Protein AF-A1DFH4-F1 (afdb_monomer_lite)

InterPro domains:
  IPR008963 Purple acid phosphatase-like, N-terminal [SSF49363] (1-76)
  IPR015914 Purple acid phosphatase, N-terminal [PF16656] (1-75)
  IPR029052 Metallo-dependent phosphatase-like [G3DSA:3.60.21.10] (80-201)
  IPR039331 Purple acid phosphatase-like [PTHR22953] (1-199)

Foldseek 3Di:
DKDKDKDQDFDQWWKKFKDQDQVDSPDMFTDRQFDDDPPDSITMGMTDDDDDDAQGKMWMDIPPDPDPTTFIEGHHHDPPDPPDFAEDDDDPLADDDPVSQDPDDDPPDDDGDDPPGDGPVSVCVVCVVRHQAYQDDPVRYHPHDDDDDPQLAAVADPWDAPPVVRDIDDRVVTDPCRHRSNVVLRGDADPQVVVVHDRRD

Structure (mmCIF, N/CA/C/O backbone):
data_AF-A1DFH4-F1
#
_entry.id   AF-A1DFH4-F1
#
loop_
_atom_site.group_PDB
_atom_site.id
_atom_site.type_symbol
_atom_site.label_atom_id
_atom_site.label_alt_id
_atom_site.label_comp_id
_atom_site.label_asym_id
_atom_site.label_entity_id
_atom_site.label_seq_id
_atom_site.pdbx_PDB_ins_code
_atom_site.Cartn_x
_atom_site.Cartn_y
_atom_site.Cartn_z
_atom_site.occupancy
_atom_site.B_iso_or_equiv
_atom_site.auth_seq_id
_atom_site.auth_comp_id
_atom_site.auth_asym_id
_atom_site.auth_atom_id
_atom_site.pdbx_PDB_model_num
ATOM 1 N N . MET A 1 1 ? -9.141 -3.189 6.911 1.00 92.19 1 MET A N 1
ATOM 2 C CA . MET A 1 1 ? -8.060 -2.238 6.563 1.00 92.19 1 MET A CA 1
ATOM 3 C C . MET A 1 1 ? -6.746 -2.982 6.654 1.00 92.19 1 MET A C 1
ATOM 5 O O . MET A 1 1 ? -6.587 -3.692 7.635 1.00 92.19 1 MET A O 1
ATOM 9 N N . THR A 1 2 ? -5.834 -2.835 5.699 1.00 94.44 2 THR A N 1
ATOM 10 C CA . THR A 1 2 ? -4.481 -3.402 5.811 1.00 94.44 2 THR A CA 1
ATOM 11 C C . THR A 1 2 ? -3.485 -2.267 5.946 1.00 94.44 2 THR A C 1
ATOM 13 O O . THR A 1 2 ? -3.542 -1.306 5.186 1.00 94.44 2 THR A O 1
ATOM 16 N N . VAL A 1 3 ? -2.605 -2.365 6.937 1.00 95.06 3 VAL A N 1
ATOM 17 C CA . VAL A 1 3 ? -1.504 -1.426 7.142 1.00 95.06 3 VAL A CA 1
ATOM 18 C C . VAL A 1 3 ? -0.219 -2.118 6.719 1.00 95.06 3 VAL A C 1
ATOM 20 O O . VAL A 1 3 ? 0.115 -3.168 7.272 1.00 95.06 3 VAL A O 1
ATOM 23 N N . SER A 1 4 ? 0.481 -1.509 5.764 1.00 93.81 4 SER A N 1
ATOM 24 C CA . SER A 1 4 ? 1.723 -2.022 5.188 1.00 93.81 4 SER A CA 1
ATOM 25 C C . SER A 1 4 ? 2.873 -1.045 5.428 1.00 93.81 4 SER A C 1
ATOM 27 O O . SER A 1 4 ? 2.701 0.164 5.261 1.00 93.81 4 SER A O 1
ATOM 29 N N . TRP A 1 5 ? 4.042 -1.540 5.837 1.00 94.00 5 TRP A N 1
ATOM 30 C CA . TRP A 1 5 ? 5.251 -0.724 6.010 1.00 94.00 5 TRP A CA 1
ATOM 31 C C . TRP A 1 5 ? 6.523 -1.549 5.827 1.00 94.00 5 TRP A C 1
ATOM 33 O O . TRP A 1 5 ? 6.522 -2.766 6.006 1.00 94.00 5 TRP A O 1
ATOM 43 N N . ASN A 1 6 ? 7.633 -0.873 5.532 1.00 93.38 6 ASN A N 1
ATOM 44 C CA . ASN A 1 6 ? 8.921 -1.530 5.343 1.00 93.38 6 ASN A CA 1
ATOM 45 C C . ASN A 1 6 ? 9.844 -1.371 6.557 1.00 93.38 6 ASN A C 1
ATOM 47 O O . ASN A 1 6 ? 9.860 -0.330 7.217 1.00 93.38 6 ASN A O 1
ATOM 51 N N . THR A 1 7 ? 10.655 -2.395 6.807 1.00 94.44 7 THR A N 1
ATOM 52 C CA . THR A 1 7 ? 11.750 -2.401 7.788 1.00 94.44 7 THR A CA 1
ATOM 53 C C . THR A 1 7 ? 13.033 -2.937 7.154 1.00 94.44 7 THR A C 1
ATOM 55 O O . THR A 1 7 ? 12.993 -3.700 6.192 1.00 94.44 7 THR A O 1
ATOM 58 N N . TYR A 1 8 ? 14.197 -2.558 7.686 1.00 94.69 8 TYR A N 1
ATOM 59 C CA . TYR A 1 8 ? 15.488 -3.082 7.208 1.00 94.69 8 TYR A CA 1
ATOM 60 C C . TYR A 1 8 ? 15.796 -4.499 7.710 1.00 94.69 8 TYR A C 1
ATOM 62 O O . TYR A 1 8 ? 16.676 -5.171 7.181 1.00 94.69 8 TYR A O 1
ATOM 70 N N . SER A 1 9 ? 15.063 -4.966 8.717 1.00 94.81 9 SER A N 1
ATOM 71 C CA . SER A 1 9 ? 15.135 -6.325 9.242 1.00 94.81 9 SER A CA 1
ATOM 72 C C . SER A 1 9 ? 13.759 -6.977 9.219 1.00 94.81 9 SER A C 1
ATOM 74 O O . SER A 1 9 ? 12.736 -6.298 9.345 1.00 94.81 9 SER A O 1
ATOM 76 N N . GLN A 1 10 ? 13.740 -8.299 9.070 1.00 96.69 10 GLN A N 1
ATOM 77 C CA . GLN A 1 10 ? 12.513 -9.079 9.148 1.00 96.69 10 GLN A CA 1
ATOM 78 C C . GLN A 1 10 ? 11.918 -8.988 10.555 1.00 96.69 10 GLN A C 1
ATOM 80 O O . GLN A 1 10 ? 12.643 -9.075 11.551 1.00 96.69 10 GLN A O 1
ATOM 85 N N . LEU A 1 11 ? 10.599 -8.838 10.638 1.00 97.06 11 LEU A N 1
ATOM 86 C CA . LEU A 1 11 ? 9.875 -8.844 11.902 1.00 97.06 11 LEU A CA 1
ATOM 87 C C . LEU A 1 11 ? 9.228 -10.220 12.116 1.00 97.06 11 LEU A C 1
ATOM 89 O O . LEU A 1 11 ? 8.551 -10.708 11.213 1.00 97.06 11 LEU A O 1
ATOM 93 N N . PRO A 1 12 ? 9.367 -10.839 13.303 1.00 96.62 12 PRO A N 1
ATOM 94 C CA . PRO A 1 12 ? 8.686 -12.100 13.594 1.00 96.62 12 PRO A CA 1
ATOM 95 C C . PRO A 1 12 ? 7.170 -11.905 13.727 1.00 96.62 12 PRO A C 1
ATOM 97 O O . PRO A 1 12 ? 6.393 -12.735 13.265 1.00 96.62 12 PRO A O 1
ATOM 100 N N . HIS A 1 13 ? 6.761 -10.781 14.325 1.00 97.00 13 HIS A N 1
ATOM 101 C CA . HIS A 1 13 ? 5.364 -10.417 14.543 1.00 97.00 13 HIS A CA 1
ATOM 102 C C . HIS A 1 13 ? 5.143 -8.931 14.238 1.00 97.00 13 HIS A C 1
ATOM 104 O O . HIS A 1 13 ? 5.072 -8.109 15.162 1.00 97.00 13 HIS A O 1
ATOM 110 N N . PRO A 1 14 ? 5.055 -8.545 12.951 1.00 98.00 14 PRO A N 1
ATOM 111 C CA . PRO A 1 14 ? 4.564 -7.228 12.574 1.00 98.00 14 PRO A CA 1
ATOM 112 C C . PRO A 1 14 ? 3.293 -6.890 13.337 1.00 98.00 14 PRO A C 1
ATOM 114 O O . PRO A 1 14 ? 2.342 -7.668 13.326 1.00 98.00 14 PRO A O 1
ATOM 117 N N . THR A 1 15 ? 3.281 -5.748 14.016 1.00 98.25 15 THR A N 1
ATOM 118 C CA . THR A 1 15 ? 2.188 -5.372 14.913 1.00 98.25 15 THR A CA 1
ATOM 119 C C . THR A 1 15 ? 1.796 -3.927 14.677 1.00 98.25 15 THR A C 1
ATOM 121 O O . THR A 1 15 ? 2.654 -3.054 14.576 1.00 98.25 15 THR A O 1
ATOM 124 N N . VAL A 1 16 ? 0.495 -3.664 14.621 1.00 98.12 16 VAL A N 1
ATOM 125 C CA . VAL A 1 16 ? -0.062 -2.312 14.537 1.00 98.12 16 VAL A CA 1
ATOM 126 C C . VAL A 1 16 ? -0.969 -2.091 15.729 1.00 98.12 16 VAL A C 1
ATOM 128 O O . VAL A 1 16 ? -1.907 -2.859 15.949 1.00 98.12 16 VAL A O 1
ATOM 131 N N . CYS A 1 17 ? -0.707 -1.022 16.474 1.00 97.81 17 CYS A N 1
ATOM 132 C CA . CYS A 1 17 ? -1.609 -0.545 17.511 1.00 97.81 17 CYS A CA 1
ATOM 133 C C . CYS A 1 17 ? -2.469 0.592 16.962 1.00 97.81 17 CYS A C 1
ATOM 135 O O . CYS A 1 17 ? -1.978 1.446 16.228 1.00 97.81 17 CYS A O 1
ATOM 137 N N . PHE A 1 18 ? -3.755 0.604 17.292 1.00 98.12 18 PHE A N 1
ATOM 138 C CA . PHE A 1 18 ? -4.734 1.546 16.773 1.00 98.12 18 PHE A CA 1
ATOM 139 C C . PHE A 1 18 ? -5.819 1.888 17.803 1.00 98.12 18 PHE A C 1
ATOM 141 O O . PHE A 1 18 ? -6.023 1.192 18.802 1.00 98.12 18 PHE A O 1
ATOM 148 N N . GLY A 1 19 ? -6.524 2.992 17.571 1.00 97.88 19 GLY A N 1
ATOM 149 C CA . GLY A 1 19 ? -7.575 3.487 18.459 1.00 97.88 19 GLY A CA 1
ATOM 150 C C . GLY A 1 19 ? -8.323 4.686 17.883 1.00 97.88 19 GLY A C 1
ATOM 151 O O . GLY A 1 19 ? -8.050 5.123 16.770 1.00 97.88 19 GLY A O 1
ATOM 152 N N . ARG A 1 20 ? -9.280 5.232 18.643 1.00 97.12 20 ARG A N 1
ATOM 153 C CA . ARG A 1 20 ? -10.074 6.418 18.246 1.00 97.12 20 ARG A CA 1
ATOM 154 C C . ARG A 1 20 ? -9.461 7.748 18.700 1.00 97.12 20 ARG A C 1
ATOM 156 O O . ARG A 1 20 ? -10.046 8.800 18.484 1.00 97.12 20 ARG A O 1
ATOM 163 N N . SER A 1 21 ? -8.303 7.703 19.356 1.00 96.75 21 SER A N 1
ATOM 164 C CA . SER A 1 21 ? -7.581 8.879 19.839 1.00 96.75 21 SER A CA 1
ATOM 165 C C . SER A 1 21 ? -6.080 8.689 19.625 1.00 96.75 21 SER A C 1
ATOM 167 O O . SER A 1 21 ? -5.572 7.603 19.917 1.00 96.75 21 SER A O 1
ATOM 169 N N . PRO A 1 22 ? -5.342 9.731 19.200 1.00 95.50 22 PRO A N 1
ATOM 170 C CA . PRO A 1 22 ? -3.898 9.638 18.982 1.00 95.50 22 PRO A CA 1
ATOM 171 C C . PRO A 1 22 ? -3.127 9.368 20.280 1.00 95.50 22 PRO A C 1
ATOM 173 O O . PRO A 1 22 ? -2.019 8.850 20.247 1.00 95.50 22 PRO A O 1
ATOM 176 N N . LYS A 1 23 ? -3.706 9.696 21.441 1.00 95.44 23 LYS A N 1
ATOM 177 C CA . LYS A 1 23 ? -3.082 9.462 22.753 1.00 95.44 23 LYS A CA 1
ATOM 178 C C . LYS A 1 23 ? -3.422 8.092 23.345 1.00 95.44 23 LYS A C 1
ATOM 180 O O . LYS A 1 23 ? -2.946 7.775 24.429 1.00 95.44 23 LYS A O 1
ATOM 185 N N . HIS A 1 24 ? -4.276 7.304 22.685 1.00 94.81 24 HIS A N 1
ATOM 186 C CA . HIS A 1 24 ? -4.800 6.058 23.242 1.00 94.81 24 HIS A CA 1
ATOM 187 C C . HIS A 1 24 ? -5.054 4.997 22.156 1.00 94.81 24 HIS A C 1
ATOM 189 O O . HIS A 1 24 ? -6.179 4.807 21.683 1.00 94.81 24 HIS A O 1
ATOM 195 N N . LEU A 1 25 ? -3.984 4.287 21.783 1.00 96.50 25 LEU A N 1
ATOM 196 C CA . LEU A 1 25 ? -3.981 3.188 20.810 1.00 96.50 25 LEU A CA 1
ATOM 197 C C . LEU A 1 25 ? -4.092 1.823 21.514 1.00 96.50 25 LEU A C 1
ATOM 199 O O . LEU A 1 25 ? -3.166 1.019 21.489 1.00 96.50 25 LEU A O 1
ATOM 203 N N . SER A 1 26 ? -5.204 1.580 22.210 1.00 95.31 26 SER A N 1
ATOM 204 C CA . SER A 1 26 ? -5.358 0.424 23.112 1.00 95.31 26 SER A CA 1
ATOM 205 C C . SER A 1 26 ? -5.586 -0.927 22.432 1.00 95.31 26 SER A C 1
ATOM 207 O O . SER A 1 26 ? -5.580 -1.952 23.111 1.00 95.31 26 SER A O 1
ATOM 209 N N . ARG A 1 27 ? -5.826 -0.961 21.118 1.00 97.50 27 ARG A N 1
ATOM 210 C CA . ARG A 1 27 ? -6.031 -2.203 20.361 1.00 97.50 27 ARG A CA 1
ATOM 211 C C . ARG A 1 27 ? -4.785 -2.469 19.539 1.00 97.50 27 ARG A C 1
ATOM 213 O O . ARG A 1 27 ? -4.399 -1.604 18.768 1.00 97.50 27 ARG A O 1
ATOM 220 N N . CYS A 1 28 ? -4.194 -3.653 19.641 1.00 97.94 28 CYS A N 1
ATOM 221 C CA . CYS A 1 28 ? -3.080 -4.049 18.783 1.00 97.94 28 CYS A CA 1
ATOM 222 C C . CYS A 1 28 ? -3.412 -5.361 18.077 1.00 97.94 28 CYS A C 1
ATOM 224 O O . CYS A 1 28 ? -4.035 -6.246 18.662 1.00 97.94 28 CYS A O 1
ATOM 226 N N . VAL A 1 29 ? -3.026 -5.464 16.810 1.00 98.12 29 VAL A N 1
ATOM 227 C CA . VAL A 1 29 ? -3.178 -6.674 15.997 1.00 98.12 29 VAL A CA 1
ATOM 228 C C . VAL A 1 29 ? -1.834 -6.971 15.357 1.00 98.12 29 VAL A C 1
ATOM 230 O O . VAL A 1 29 ? -1.129 -6.049 14.941 1.00 98.12 29 VAL A O 1
ATOM 233 N N . SER A 1 30 ? -1.497 -8.254 15.288 1.00 98.12 30 SER A N 1
ATOM 234 C CA . SER A 1 30 ? -0.252 -8.733 14.702 1.00 98.12 30 SER A CA 1
ATOM 235 C C . SER A 1 30 ? -0.526 -9.640 13.510 1.00 98.12 30 SER A C 1
ATOM 237 O O . SER A 1 30 ? -1.608 -10.215 13.382 1.00 98.12 30 SER A O 1
ATOM 239 N N . SER A 1 31 ? 0.468 -9.783 12.645 1.00 96.88 31 SER A N 1
ATOM 240 C CA . SER A 1 31 ? 0.494 -10.787 11.585 1.00 96.88 31 SER A CA 1
ATOM 241 C C . SER A 1 31 ? 1.781 -11.606 11.664 1.00 96.88 31 SER A C 1
ATOM 243 O O . SER A 1 31 ? 2.639 -11.357 12.509 1.00 96.88 31 SER A O 1
ATOM 245 N N . ASN A 1 32 ? 1.913 -12.569 10.753 1.00 96.62 32 ASN A N 1
ATOM 246 C CA . ASN A 1 32 ? 3.168 -13.275 10.488 1.00 96.62 32 ASN A CA 1
ATOM 247 C C . ASN A 1 32 ? 3.729 -12.905 9.100 1.00 96.62 32 ASN A C 1
ATOM 249 O O . ASN A 1 32 ? 4.523 -13.648 8.529 1.00 96.62 32 ASN A O 1
ATOM 253 N N . VAL A 1 33 ? 3.268 -11.792 8.513 1.00 95.38 33 VAL A N 1
ATOM 254 C CA . VAL A 1 33 ? 3.632 -11.379 7.151 1.00 95.38 33 VAL A CA 1
ATOM 255 C C . VAL A 1 33 ? 4.738 -10.338 7.227 1.00 95.38 33 VAL A C 1
ATOM 257 O O . VAL A 1 33 ? 4.466 -9.150 7.372 1.00 95.38 33 VAL A O 1
ATOM 260 N N . SER A 1 34 ? 5.982 -10.805 7.134 1.00 96.31 34 SER A N 1
ATOM 261 C CA . SER A 1 34 ? 7.178 -9.982 6.946 1.00 96.31 34 SER A CA 1
ATOM 262 C C . SER A 1 34 ? 8.011 -10.611 5.836 1.00 96.31 34 SER A C 1
ATOM 264 O O . SER A 1 34 ? 8.718 -11.598 6.060 1.00 96.31 34 SER A O 1
ATOM 266 N N . ILE A 1 35 ? 7.853 -10.111 4.613 1.00 94.44 35 ILE A N 1
ATOM 267 C CA . ILE A 1 35 ? 8.370 -10.755 3.403 1.00 94.44 35 ILE A CA 1
ATOM 268 C C . ILE A 1 35 ? 9.345 -9.853 2.661 1.00 94.44 35 ILE A C 1
ATOM 270 O O . ILE A 1 35 ? 9.247 -8.630 2.688 1.00 94.44 35 ILE A O 1
ATOM 274 N N . THR A 1 36 ? 10.303 -10.468 1.983 1.00 93.50 36 THR A N 1
ATOM 275 C CA . THR A 1 36 ? 11.240 -9.778 1.100 1.00 93.50 36 THR A CA 1
ATOM 276 C C . THR A 1 36 ? 11.326 -10.529 -0.220 1.00 93.50 36 THR A C 1
ATOM 278 O O . THR A 1 36 ? 10.914 -11.686 -0.320 1.00 93.50 36 THR A O 1
ATOM 281 N N . CYS A 1 37 ? 11.864 -9.878 -1.240 1.00 87.06 37 CYS A N 1
ATOM 282 C CA . CYS A 1 37 ? 12.135 -10.496 -2.527 1.00 87.06 37 CYS A CA 1
ATOM 283 C C . CYS A 1 37 ? 13.595 -10.264 -2.926 1.00 87.06 37 CYS A C 1
ATOM 285 O O . CYS A 1 37 ? 14.220 -9.315 -2.441 1.00 87.06 37 CYS A O 1
ATOM 287 N N . PRO A 1 38 ? 14.163 -11.101 -3.816 1.00 84.44 38 PRO A N 1
ATOM 288 C CA . PRO A 1 38 ? 15.493 -10.846 -4.350 1.00 84.44 38 PRO A CA 1
ATOM 289 C C . PRO A 1 38 ? 15.573 -9.419 -4.893 1.00 84.44 38 PRO A C 1
ATOM 291 O O . PRO A 1 38 ? 14.653 -8.974 -5.577 1.00 84.44 38 PRO A O 1
ATOM 294 N N . THR A 1 39 ? 16.677 -8.728 -4.596 1.00 82.44 39 THR A N 1
ATOM 295 C CA . THR A 1 39 ? 16.959 -7.312 -4.923 1.00 82.44 39 THR A CA 1
ATOM 296 C C . THR A 1 39 ? 16.223 -6.258 -4.091 1.00 82.44 39 THR A C 1
ATOM 298 O O . THR A 1 39 ? 16.585 -5.086 -4.170 1.00 82.44 39 THR A O 1
ATOM 301 N N . SER A 1 40 ? 15.277 -6.646 -3.228 1.00 89.25 40 SER A N 1
ATOM 302 C CA . SER A 1 40 ? 14.767 -5.734 -2.199 1.00 89.25 40 SER A CA 1
ATOM 303 C C . SER A 1 40 ? 15.803 -5.532 -1.093 1.00 89.25 40 SER A C 1
ATOM 305 O O . SER A 1 40 ? 16.442 -6.475 -0.630 1.00 89.25 40 SER A O 1
ATOM 307 N N . THR A 1 41 ? 15.940 -4.291 -0.635 1.00 90.94 41 THR A N 1
ATOM 308 C CA . THR A 1 41 ? 16.772 -3.916 0.520 1.00 90.94 41 THR A CA 1
ATOM 309 C C . THR A 1 41 ? 15.990 -3.899 1.835 1.00 90.94 41 THR A C 1
ATOM 311 O O . THR A 1 41 ? 16.552 -3.594 2.886 1.00 90.94 41 THR A O 1
ATOM 314 N N . THR A 1 42 ? 14.688 -4.198 1.792 1.00 93.62 42 THR A N 1
ATOM 315 C CA . THR A 1 42 ? 13.781 -4.121 2.944 1.00 93.62 42 THR A CA 1
ATOM 316 C C . THR A 1 42 ? 12.831 -5.316 3.005 1.00 93.62 42 THR A C 1
ATOM 318 O O . THR A 1 42 ? 12.680 -6.079 2.044 1.00 93.62 42 THR A O 1
ATOM 321 N N . TYR A 1 43 ? 12.187 -5.471 4.157 1.00 94.75 43 TYR A N 1
ATOM 322 C CA . TYR A 1 43 ? 11.099 -6.407 4.399 1.00 94.75 43 TYR A CA 1
ATOM 323 C C . TYR A 1 43 ? 9.791 -5.633 4.447 1.00 94.75 43 TYR A C 1
ATOM 325 O O . TYR A 1 43 ? 9.680 -4.671 5.208 1.00 94.75 43 TYR A O 1
ATOM 333 N N . SER A 1 44 ? 8.819 -6.059 3.648 1.00 94.88 44 SER A N 1
ATOM 334 C CA . SER A 1 44 ? 7.460 -5.541 3.674 1.00 94.88 44 SER A CA 1
ATOM 335 C C . SER A 1 44 ? 6.647 -6.278 4.726 1.00 94.88 44 SER A C 1
ATOM 337 O O . SER A 1 44 ? 6.645 -7.510 4.781 1.00 94.88 44 SER A O 1
ATOM 339 N N . ASN A 1 45 ? 6.004 -5.507 5.593 1.00 95.81 45 ASN A N 1
ATOM 340 C CA . ASN A 1 45 ? 5.254 -5.986 6.737 1.00 95.81 45 ASN A CA 1
ATOM 341 C C . ASN A 1 45 ? 3.794 -5.598 6.580 1.00 95.81 45 ASN A C 1
ATOM 343 O O . ASN A 1 45 ? 3.515 -4.426 6.339 1.00 95.81 45 ASN A O 1
ATOM 347 N N . ASP A 1 46 ? 2.874 -6.541 6.784 1.00 95.38 46 ASP A N 1
ATOM 348 C CA . ASP A 1 46 ? 1.455 -6.302 6.519 1.00 95.38 46 ASP A CA 1
ATOM 349 C C . ASP A 1 46 ? 0.564 -6.791 7.643 1.00 95.38 46 ASP A C 1
ATOM 351 O O . ASP A 1 46 ? 0.597 -7.964 8.014 1.00 95.38 46 ASP A O 1
ATOM 355 N N . VAL A 1 47 ? -0.297 -5.915 8.151 1.00 96.69 47 VAL A N 1
ATOM 356 C CA . VAL A 1 47 ? -1.241 -6.241 9.223 1.00 96.69 47 VAL A CA 1
ATOM 357 C C . VAL A 1 47 ? -2.657 -5.888 8.793 1.00 96.69 47 VAL A C 1
ATOM 359 O O . VAL A 1 47 ? -2.981 -4.726 8.550 1.00 96.69 47 VAL A O 1
ATOM 362 N N . SER A 1 48 ? -3.520 -6.903 8.726 1.00 95.69 48 SER A N 1
ATOM 363 C CA . SER A 1 48 ? -4.953 -6.730 8.477 1.00 95.69 48 SER A CA 1
ATOM 364 C C . SER A 1 48 ? -5.703 -6.445 9.778 1.00 95.69 48 SER A C 1
ATOM 366 O O . SER A 1 48 ? -5.700 -7.247 10.707 1.00 95.69 48 SER A O 1
ATOM 368 N N . ILE A 1 49 ? -6.392 -5.311 9.821 1.00 96.31 49 ILE A N 1
ATOM 369 C CA . ILE A 1 49 ? -7.254 -4.867 10.912 1.00 96.31 49 ILE A CA 1
ATOM 370 C C . ILE A 1 49 ? -8.717 -5.101 10.513 1.00 96.31 49 ILE A C 1
ATOM 372 O O . ILE A 1 49 ? -9.222 -4.504 9.551 1.00 96.31 49 ILE A O 1
ATOM 376 N N . ALA A 1 50 ? -9.389 -5.968 11.270 1.00 95.19 50 ALA A N 1
ATOM 377 C CA . ALA A 1 50 ? -10.802 -6.313 11.126 1.00 95.19 50 ALA A CA 1
ATOM 378 C C . ALA A 1 50 ? -11.657 -5.707 12.258 1.00 95.19 50 ALA A C 1
ATOM 380 O O . ALA A 1 50 ? -11.129 -5.171 13.235 1.00 95.19 50 ALA A O 1
ATOM 381 N N . GLY A 1 51 ? -12.987 -5.799 12.131 1.00 94.62 51 GLY A N 1
ATOM 382 C CA . GLY A 1 51 ? -13.922 -5.341 13.170 1.00 94.62 51 GLY A CA 1
ATOM 383 C C . GLY A 1 51 ? -13.820 -3.838 13.446 1.00 94.62 51 GLY A C 1
ATOM 384 O O . GLY A 1 51 ? -13.719 -3.415 14.603 1.00 94.62 51 GLY A O 1
ATOM 385 N N . LEU A 1 52 ? -13.753 -3.047 12.375 1.00 96.56 52 LEU A N 1
ATOM 386 C CA . LEU A 1 52 ? -13.759 -1.589 12.429 1.00 96.56 52 LEU A CA 1
ATOM 387 C C . LEU A 1 52 ? -15.178 -1.079 12.172 1.00 96.56 52 LEU A C 1
ATOM 389 O O . LEU A 1 52 ? -15.895 -1.641 11.346 1.00 96.56 52 LEU A O 1
ATOM 393 N N . GLU A 1 53 ? -15.562 -0.010 12.864 1.00 97.12 53 GLU A N 1
ATOM 394 C CA . GLU A 1 53 ? -16.816 0.698 12.597 1.00 97.12 53 GLU A CA 1
ATOM 395 C C . GLU A 1 53 ? -16.735 1.384 11.226 1.00 97.12 53 GLU A C 1
ATOM 397 O O . GLU A 1 53 ? -15.662 1.845 10.831 1.00 97.12 53 GLU A O 1
ATOM 402 N N . ALA A 1 54 ? -17.849 1.440 10.492 1.00 96.31 54 ALA A N 1
ATOM 403 C CA . ALA A 1 54 ? -17.931 2.170 9.226 1.00 96.31 54 ALA A CA 1
ATOM 404 C C . ALA A 1 54 ? -17.832 3.691 9.454 1.00 96.31 54 ALA A C 1
ATOM 406 O O . ALA A 1 54 ? -18.118 4.179 10.547 1.00 96.31 54 ALA A O 1
ATOM 407 N N . ASP A 1 55 ? -17.402 4.427 8.429 1.00 95.00 55 ASP A N 1
ATOM 408 C CA . ASP A 1 55 ? -17.256 5.894 8.423 1.00 95.00 55 ASP A CA 1
ATOM 409 C C . ASP A 1 55 ? -16.552 6.492 9.663 1.00 95.00 55 ASP A C 1
ATOM 411 O O . ASP A 1 55 ? -16.866 7.582 10.137 1.00 95.00 55 ASP A O 1
ATOM 415 N N . THR A 1 56 ? -15.563 5.787 10.209 1.00 96.19 56 THR A N 1
ATOM 416 C CA . THR A 1 56 ? -14.938 6.115 11.494 1.00 96.19 56 THR A CA 1
ATOM 417 C C . THR A 1 56 ? -13.455 6.423 11.328 1.00 96.19 56 THR A C 1
ATOM 419 O O . THR A 1 56 ? -12.712 5.673 10.695 1.00 96.19 56 THR A O 1
ATOM 422 N N . LEU A 1 57 ? -13.015 7.538 11.922 1.00 95.69 57 LEU A N 1
ATOM 423 C CA . LEU A 1 57 ? -11.604 7.910 11.997 1.00 95.69 57 LEU A CA 1
ATOM 424 C C . LEU A 1 57 ? -10.892 7.078 13.070 1.00 95.69 57 LEU A C 1
ATOM 426 O O . LEU A 1 57 ? -11.291 7.068 14.238 1.00 95.69 57 LEU A O 1
ATOM 430 N N . TYR A 1 58 ? -9.804 6.436 12.669 1.00 97.50 58 TYR A N 1
ATOM 431 C CA . TYR A 1 58 ? -8.881 5.731 13.542 1.00 97.50 58 TYR A CA 1
ATOM 432 C C . TYR A 1 58 ? -7.485 6.335 13.437 1.00 97.50 58 TYR A C 1
ATOM 434 O O . TYR A 1 58 ? -7.084 6.859 12.400 1.00 97.50 58 TYR A O 1
ATOM 442 N N . TYR A 1 59 ? -6.743 6.211 14.527 1.00 97.62 59 TYR A N 1
ATOM 443 C CA . TYR A 1 59 ? -5.319 6.490 14.618 1.00 97.62 59 TYR A CA 1
ATOM 444 C C . TYR A 1 59 ? -4.584 5.164 14.700 1.00 97.62 59 TYR A C 1
ATOM 446 O O . TYR A 1 59 ? -5.089 4.239 15.342 1.00 97.62 59 TYR A O 1
ATOM 454 N N . TYR A 1 60 ? -3.409 5.061 14.089 1.00 97.38 60 TYR A N 1
ATOM 455 C CA . TYR A 1 60 ? -2.610 3.843 14.134 1.00 97.38 60 TYR A CA 1
ATOM 456 C C . TYR A 1 60 ? -1.112 4.125 14.161 1.00 97.38 60 TYR A C 1
ATOM 458 O O . TYR A 1 60 ? -0.638 5.155 13.684 1.00 97.38 60 TYR A O 1
ATOM 466 N N . LEU A 1 61 ? -0.363 3.180 14.718 1.00 96.69 61 LEU A N 1
ATOM 467 C CA . LEU A 1 61 ? 1.087 3.216 14.772 1.00 96.69 61 LEU A CA 1
ATOM 468 C C . LEU A 1 61 ? 1.647 1.799 14.575 1.00 96.69 61 LEU A C 1
ATOM 470 O O . LEU A 1 61 ? 1.367 0.914 15.395 1.00 96.69 61 LEU A O 1
ATOM 474 N N . PRO A 1 62 ? 2.425 1.558 13.506 1.00 96.19 62 PRO A N 1
ATOM 475 C CA . PRO A 1 62 ? 3.165 0.314 13.355 1.00 96.19 62 PRO A CA 1
ATOM 476 C C . PRO A 1 62 ? 4.297 0.231 14.381 1.00 96.19 62 PRO A C 1
ATOM 478 O O . PRO A 1 62 ? 5.092 1.164 14.529 1.00 96.19 62 PRO A O 1
ATOM 481 N N . GLN A 1 63 ? 4.393 -0.896 15.079 1.00 94.31 63 GLN A N 1
ATOM 482 C CA . GLN A 1 63 ? 5.523 -1.186 15.955 1.00 94.31 63 GLN A CA 1
ATOM 483 C C . GLN A 1 63 ? 6.789 -1.445 15.132 1.00 94.31 63 GLN A C 1
ATOM 485 O O . GLN A 1 63 ? 6.721 -1.876 13.981 1.00 94.31 63 GLN A O 1
ATOM 490 N N . HIS A 1 64 ? 7.952 -1.177 15.733 1.00 90.88 64 HIS A N 1
ATOM 491 C CA . HIS A 1 64 ? 9.259 -1.276 15.067 1.00 90.88 64 HIS A CA 1
ATOM 492 C C . HIS A 1 64 ? 9.374 -0.423 13.789 1.00 90.88 64 HIS A C 1
ATOM 494 O O . HIS A 1 64 ? 10.170 -0.722 12.901 1.00 90.88 64 HIS A O 1
ATOM 500 N N . SER A 1 65 ? 8.587 0.652 13.707 1.00 87.31 65 SER A N 1
ATOM 501 C CA . SER A 1 65 ? 8.750 1.711 12.715 1.00 87.31 65 SER A CA 1
ATOM 502 C C . SER A 1 65 ? 9.462 2.918 13.332 1.00 87.31 65 SER A C 1
ATOM 504 O O . SER A 1 65 ? 9.527 3.059 14.553 1.00 87.31 65 SER A O 1
ATOM 506 N N . ASN A 1 66 ? 9.969 3.817 12.487 1.00 87.38 66 ASN A N 1
ATOM 507 C CA . ASN A 1 66 ? 10.543 5.094 12.929 1.00 87.38 66 ASN A CA 1
ATOM 508 C C . ASN A 1 66 ? 9.471 6.164 13.217 1.00 87.38 66 ASN A C 1
ATOM 510 O O . ASN A 1 66 ? 9.808 7.312 13.505 1.00 87.38 66 ASN A O 1
ATOM 514 N N . ALA A 1 67 ? 8.184 5.824 13.104 1.00 88.19 67 ALA A N 1
ATOM 515 C CA . ALA A 1 67 ? 7.102 6.761 13.353 1.00 88.19 67 ALA A CA 1
ATOM 516 C C . ALA A 1 67 ? 6.912 6.967 14.862 1.00 88.19 67 ALA A C 1
ATOM 518 O O . ALA A 1 67 ? 6.752 6.018 15.625 1.00 88.19 67 ALA A O 1
ATOM 519 N N . THR A 1 68 ? 6.905 8.227 15.289 1.00 87.81 68 THR A N 1
ATOM 520 C CA . THR A 1 68 ? 6.638 8.626 16.684 1.00 87.81 68 THR A CA 1
ATOM 521 C C . THR A 1 68 ? 5.259 9.254 16.856 1.00 87.81 68 THR A C 1
ATOM 523 O O . THR A 1 68 ? 4.732 9.308 17.964 1.00 87.81 68 THR A O 1
ATOM 526 N N . THR A 1 69 ? 4.661 9.714 15.757 1.00 93.19 69 THR A N 1
ATOM 527 C CA . THR A 1 69 ? 3.316 10.286 15.720 1.00 93.19 69 THR A CA 1
ATOM 528 C C . THR A 1 69 ? 2.377 9.293 15.039 1.00 93.19 69 THR A C 1
ATOM 530 O O . THR A 1 69 ? 2.721 8.805 13.961 1.00 93.19 69 THR A O 1
ATOM 533 N N . PRO A 1 70 ? 1.210 8.978 15.631 1.00 95.56 70 PRO A N 1
ATOM 534 C CA . PRO A 1 70 ? 0.232 8.110 14.990 1.00 95.56 70 PRO A CA 1
ATOM 535 C C . PRO A 1 70 ? -0.258 8.686 13.661 1.00 95.56 70 PRO A C 1
ATOM 537 O O . PRO A 1 70 ? -0.628 9.858 13.582 1.00 95.56 70 PRO A O 1
ATOM 540 N N . TYR A 1 71 ? -0.318 7.828 12.650 1.00 94.69 71 TYR A N 1
ATOM 541 C CA . TYR A 1 71 ? -1.018 8.091 11.398 1.00 94.69 71 TYR A CA 1
ATOM 542 C C . TYR A 1 71 ? -2.528 7.969 11.606 1.00 94.69 71 TYR A C 1
ATOM 544 O O . TYR A 1 71 ? -2.991 7.542 12.669 1.00 94.69 71 TYR A O 1
ATOM 552 N N . THR A 1 72 ? -3.310 8.313 10.586 1.00 93.94 72 THR A N 1
ATOM 553 C CA . THR A 1 72 ? -4.770 8.201 10.631 1.00 93.94 72 THR A CA 1
ATOM 554 C C . THR A 1 72 ? -5.313 7.452 9.432 1.00 93.94 72 THR A C 1
ATOM 556 O O . THR A 1 72 ? -4.697 7.422 8.385 1.00 93.94 72 THR A O 1
ATOM 559 N N . PHE A 1 73 ? -6.483 6.845 9.560 1.00 92.62 73 PHE A N 1
ATOM 560 C CA . PHE A 1 73 ? -7.285 6.455 8.406 1.00 92.62 73 PHE A CA 1
ATOM 561 C C . PHE A 1 73 ? -8.758 6.591 8.765 1.00 92.62 73 PHE A C 1
ATOM 563 O O . PHE A 1 73 ? -9.145 6.400 9.920 1.00 92.62 73 PHE A O 1
ATOM 570 N N . LYS A 1 74 ? -9.597 6.890 7.775 1.00 92.56 74 LYS A N 1
ATOM 571 C CA . LYS A 1 74 ? -11.051 6.788 7.918 1.00 92.56 74 LYS A CA 1
ATOM 572 C C . LYS A 1 74 ? -11.519 5.512 7.231 1.00 92.56 74 LYS A C 1
ATOM 574 O O . LYS A 1 74 ? -11.111 5.234 6.105 1.00 92.56 74 LYS A O 1
ATOM 579 N N . THR A 1 75 ? -12.330 4.710 7.910 1.00 93.75 75 THR A N 1
ATOM 580 C CA . THR A 1 75 ? -12.979 3.563 7.268 1.00 93.75 75 THR A CA 1
ATOM 581 C C . THR A 1 75 ? -14.015 4.021 6.253 1.00 93.75 75 THR A C 1
ATOM 583 O O . THR A 1 75 ? -14.607 5.091 6.382 1.00 93.75 75 THR A O 1
ATOM 586 N N . SER A 1 76 ? -14.239 3.187 5.239 1.00 91.00 76 SER A N 1
ATOM 587 C CA . SER A 1 76 ? -15.295 3.400 4.255 1.00 91.00 76 SER A CA 1
ATOM 588 C C . SER A 1 76 ? -16.673 3.443 4.916 1.00 91.00 76 SER A C 1
ATOM 590 O O . SER A 1 76 ? -16.894 2.864 5.987 1.00 91.00 76 SER A O 1
ATOM 592 N N . ARG A 1 77 ? -17.611 4.112 4.247 1.00 93.50 77 ARG A N 1
ATOM 593 C CA . ARG A 1 77 ? -19.027 4.088 4.615 1.00 93.50 77 ARG A CA 1
ATOM 594 C C . ARG A 1 77 ? -19.596 2.681 4.467 1.00 93.50 77 ARG A C 1
ATOM 596 O O . ARG A 1 77 ? -19.026 1.823 3.789 1.00 93.50 77 ARG A O 1
ATOM 603 N N . GLN A 1 78 ? -20.725 2.450 5.122 1.00 94.81 78 GLN A N 1
ATOM 604 C CA . GLN A 1 78 ? -21.429 1.181 5.017 1.00 94.81 78 GLN A CA 1
ATOM 605 C C . GLN A 1 78 ? -21.910 0.961 3.574 1.00 94.81 78 GLN A C 1
ATOM 607 O O . GLN A 1 78 ? -22.341 1.895 2.901 1.00 94.81 78 GLN A O 1
ATOM 612 N N . ALA A 1 79 ? -21.845 -0.281 3.091 1.00 92.50 79 ALA A N 1
ATOM 613 C CA . ALA A 1 79 ? -22.375 -0.621 1.775 1.00 92.50 79 ALA A CA 1
ATOM 614 C C . ALA A 1 79 ? -23.865 -0.240 1.676 1.00 92.50 79 ALA A C 1
ATOM 616 O O . ALA A 1 79 ? -24.648 -0.551 2.574 1.00 92.50 79 ALA A O 1
ATOM 617 N N . GLY A 1 80 ? -24.240 0.430 0.585 1.00 94.81 80 GLY A N 1
ATOM 618 C CA . GLY A 1 80 ? -25.596 0.941 0.361 1.00 94.81 80 GLY A CA 1
ATOM 619 C C . GLY A 1 80 ? -25.829 2.388 0.811 1.00 94.81 80 GLY A C 1
ATOM 620 O O . GLY A 1 80 ? -26.876 2.944 0.477 1.00 94.81 80 GLY A O 1
ATOM 621 N N . ASP A 1 81 ? -24.872 3.014 1.503 1.00 95.56 81 ASP A N 1
ATOM 622 C CA . ASP A 1 81 ? -24.904 4.449 1.808 1.00 95.56 81 ASP A CA 1
ATOM 623 C C . ASP A 1 81 ? -24.963 5.280 0.509 1.00 95.56 81 ASP A C 1
ATOM 625 O O . ASP A 1 81 ? -24.186 5.056 -0.420 1.00 95.56 81 ASP A O 1
ATOM 629 N N . GLN A 1 82 ? -25.915 6.216 0.439 1.00 95.25 82 GLN A N 1
ATOM 630 C CA . GLN A 1 82 ? -26.191 7.055 -0.737 1.00 95.25 82 GLN A CA 1
ATOM 631 C C . GLN A 1 82 ? -25.519 8.433 -0.673 1.00 95.25 82 GLN A C 1
ATOM 633 O O . GLN A 1 82 ? -25.710 9.264 -1.562 1.00 95.25 82 GLN A O 1
ATOM 638 N N . THR A 1 83 ? -24.753 8.713 0.380 1.00 93.69 83 THR A N 1
ATOM 639 C CA . THR A 1 83 ? -24.011 9.965 0.515 1.00 93.69 83 THR A CA 1
ATOM 640 C C . THR A 1 83 ? -22.994 10.061 -0.627 1.00 93.69 83 THR A C 1
ATOM 642 O O . THR A 1 83 ? -22.200 9.128 -0.799 1.00 93.69 83 THR A O 1
ATOM 645 N N . PRO A 1 84 ? -22.953 11.169 -1.391 1.00 92.19 84 PRO A N 1
ATOM 646 C CA . PRO A 1 84 ? -21.954 11.362 -2.439 1.00 92.19 84 PRO A CA 1
ATOM 647 C C . PRO A 1 84 ? -20.527 11.179 -1.910 1.00 92.19 84 PRO A C 1
ATOM 649 O O . PRO A 1 84 ? -20.224 11.560 -0.775 1.00 92.19 84 PRO A O 1
ATOM 652 N N . TYR A 1 85 ? -19.651 10.580 -2.711 1.00 87.31 85 TYR A N 1
ATOM 653 C CA . TYR A 1 85 ? -18.248 10.362 -2.361 1.00 87.31 85 TYR A CA 1
ATOM 654 C C . TYR A 1 85 ? -17.342 10.694 -3.542 1.00 87.31 85 TYR A C 1
ATOM 656 O O . TYR A 1 85 ? -17.766 10.623 -4.698 1.00 87.31 85 TYR A O 1
ATOM 664 N N . THR A 1 86 ? -16.095 11.042 -3.238 1.00 87.81 86 THR A N 1
ATOM 665 C CA . THR A 1 86 ? -15.094 11.413 -4.245 1.00 87.81 86 THR A CA 1
ATOM 666 C C . THR A 1 86 ? -13.982 10.377 -4.298 1.00 87.81 86 THR A C 1
ATOM 668 O O . THR A 1 86 ? -13.376 10.040 -3.276 1.00 87.81 86 THR A O 1
ATOM 671 N N . VAL A 1 87 ? -13.672 9.923 -5.511 1.00 83.25 87 VAL A N 1
ATOM 672 C CA . VAL A 1 87 ? -12.536 9.047 -5.802 1.00 83.25 87 VAL A CA 1
ATOM 673 C C . VAL A 1 87 ? -11.591 9.763 -6.747 1.00 83.25 87 VAL A C 1
ATOM 675 O O . VAL A 1 87 ? -12.020 10.234 -7.799 1.00 83.25 87 VAL A O 1
ATOM 678 N N . ALA A 1 88 ? -10.308 9.795 -6.400 1.00 82.94 88 ALA A N 1
ATOM 679 C CA . ALA A 1 88 ? -9.268 10.194 -7.336 1.00 82.94 88 ALA A CA 1
ATOM 680 C C . ALA A 1 88 ? -8.578 8.954 -7.914 1.00 82.94 88 ALA A C 1
ATOM 682 O O . ALA A 1 88 ? -8.207 8.024 -7.190 1.00 82.94 88 ALA A O 1
ATOM 683 N N . VAL A 1 89 ? -8.420 8.968 -9.236 1.00 81.38 89 VAL A N 1
ATOM 684 C CA . VAL A 1 89 ? -7.841 7.883 -10.027 1.00 81.38 89 VAL A CA 1
ATOM 685 C C . VAL A 1 89 ? -6.628 8.421 -10.768 1.00 81.38 89 VAL A C 1
ATOM 687 O O . VAL A 1 89 ? -6.735 9.402 -11.501 1.00 81.38 89 VAL A O 1
ATOM 690 N N . ALA A 1 90 ? -5.488 7.762 -10.588 1.00 81.62 90 ALA A N 1
ATOM 691 C CA . ALA A 1 90 ? -4.279 8.002 -11.359 1.00 81.62 90 ALA A CA 1
ATOM 692 C C . ALA A 1 90 ? -3.795 6.682 -11.967 1.00 81.62 90 ALA A C 1
ATOM 694 O O . ALA A 1 90 ? -3.897 5.625 -11.344 1.00 81.62 90 ALA A O 1
ATOM 695 N N . ILE A 1 91 ? -3.275 6.752 -13.190 1.00 81.88 91 ILE A N 1
ATOM 696 C CA . ILE A 1 91 ? -2.788 5.602 -13.958 1.00 81.88 91 ILE A CA 1
ATOM 697 C C . ILE A 1 91 ? -1.412 5.974 -14.521 1.00 81.88 91 ILE A C 1
ATOM 699 O O . ILE A 1 91 ? -1.163 7.152 -14.782 1.00 81.88 91 ILE A O 1
ATOM 703 N N . ASP A 1 92 ? -0.516 4.989 -14.637 1.00 79.81 92 ASP A N 1
ATOM 704 C CA . ASP A 1 92 ? 0.817 5.135 -15.245 1.00 79.81 92 ASP A CA 1
ATOM 705 C C . ASP A 1 92 ? 1.658 6.263 -14.635 1.00 79.81 92 ASP A C 1
ATOM 707 O O . ASP A 1 92 ? 2.351 7.015 -15.315 1.00 79.81 92 ASP A O 1
ATOM 711 N N . MET A 1 93 ? 1.590 6.401 -13.312 1.00 75.31 93 MET A N 1
ATOM 712 C CA . MET A 1 93 ? 2.161 7.569 -12.655 1.00 75.31 93 MET A CA 1
ATOM 713 C C . MET A 1 93 ? 3.704 7.586 -12.661 1.00 75.31 93 MET A C 1
ATOM 715 O O . MET A 1 93 ? 4.314 8.650 -12.581 1.00 75.31 93 MET A O 1
ATOM 719 N N . GLY A 1 94 ? 4.338 6.418 -12.796 1.00 75.44 94 GLY A N 1
ATOM 720 C CA . GLY A 1 94 ? 5.790 6.303 -12.908 1.00 75.44 94 GLY A CA 1
ATOM 721 C C . GLY A 1 94 ? 6.548 6.696 -11.634 1.00 75.44 94 GLY A C 1
ATOM 722 O O . GLY A 1 94 ? 6.032 6.629 -10.517 1.00 75.44 94 GLY A O 1
ATOM 723 N N . LEU A 1 95 ? 7.823 7.054 -11.805 1.00 68.19 95 LEU A N 1
ATOM 724 C CA . LEU A 1 95 ? 8.681 7.530 -10.719 1.00 68.19 95 LEU A CA 1
ATOM 725 C C . LEU A 1 95 ? 8.367 8.993 -10.387 1.00 68.19 95 LEU A C 1
ATOM 727 O O . LEU A 1 95 ? 8.025 9.778 -11.264 1.00 68.19 95 LEU A O 1
ATOM 731 N N . MET A 1 96 ? 8.563 9.376 -9.124 1.00 62.72 96 MET A N 1
ATOM 732 C CA . MET A 1 96 ? 8.322 10.737 -8.634 1.00 62.72 96 MET A CA 1
ATOM 733 C C . MET A 1 96 ? 9.597 11.368 -8.067 1.00 62.72 96 MET A C 1
ATOM 735 O O . MET A 1 96 ? 10.499 10.673 -7.601 1.00 62.72 96 MET A O 1
ATOM 739 N N . GLY A 1 97 ? 9.658 12.702 -8.074 1.00 56.91 97 GLY A N 1
ATOM 740 C CA . GLY A 1 97 ? 10.806 13.482 -7.597 1.00 56.91 97 GLY A CA 1
ATOM 741 C C . GLY A 1 97 ? 11.781 13.859 -8.716 1.00 56.91 97 GLY A C 1
ATOM 742 O O . GLY A 1 97 ? 11.450 13.757 -9.894 1.00 56.91 97 GLY A O 1
ATOM 743 N N . ALA A 1 98 ? 12.992 14.301 -8.360 1.00 58.00 98 ALA A N 1
ATOM 744 C CA . ALA A 1 98 ? 13.976 14.805 -9.329 1.00 58.00 98 ALA A CA 1
ATOM 745 C C . ALA A 1 98 ? 14.350 13.787 -10.426 1.00 58.00 98 ALA A C 1
ATOM 747 O O . ALA A 1 98 ? 14.728 14.190 -11.518 1.00 58.00 98 ALA A O 1
ATOM 748 N N . MET A 1 99 ? 14.210 12.483 -10.155 1.00 56.41 99 MET A N 1
ATOM 749 C CA . MET A 1 99 ? 14.435 11.418 -11.144 1.00 56.41 99 MET A CA 1
ATOM 750 C C . MET A 1 99 ? 13.167 10.972 -11.893 1.00 56.41 99 MET A C 1
ATOM 752 O O . MET A 1 99 ? 13.259 10.159 -12.805 1.00 56.41 99 MET A O 1
ATOM 756 N N . GLY A 1 100 ? 11.99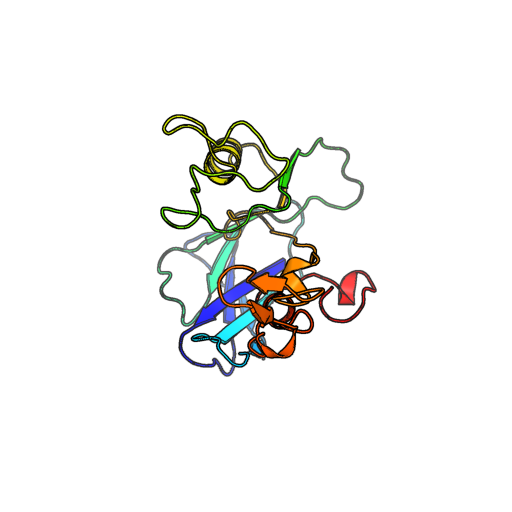0 11.456 -11.489 1.00 58.47 100 GLY A N 1
ATOM 757 C CA . GLY A 1 100 ? 10.702 11.171 -12.129 1.00 58.47 100 GLY A CA 1
ATOM 758 C C . GLY A 1 100 ? 10.261 12.230 -13.142 1.00 58.47 100 GLY A C 1
ATOM 759 O O . GLY A 1 100 ? 9.419 11.970 -13.996 1.00 58.47 100 GLY A O 1
ATOM 760 N N . LEU A 1 101 ? 10.843 13.431 -13.069 1.00 61.53 101 LEU A N 1
ATOM 761 C CA . LEU A 1 101 ? 10.561 14.531 -13.986 1.00 61.53 101 LEU A CA 1
ATOM 762 C C . LEU A 1 101 ? 11.488 14.446 -15.200 1.00 61.53 101 LEU A C 1
ATOM 764 O O . LEU A 1 101 ? 12.633 14.891 -15.160 1.00 61.53 101 LEU A O 1
ATOM 768 N N . THR A 1 102 ? 10.980 13.882 -16.292 1.00 64.12 102 THR A N 1
ATOM 769 C CA . THR A 1 102 ? 11.636 13.977 -17.598 1.00 64.12 102 THR A CA 1
ATOM 770 C C . THR A 1 102 ? 11.115 15.197 -18.355 1.00 64.12 102 THR A C 1
ATOM 772 O O . THR A 1 102 ? 9.911 15.381 -18.516 1.00 64.12 102 THR A O 1
ATOM 775 N N . THR A 1 103 ? 12.025 16.028 -18.861 1.00 70.06 103 THR A N 1
ATOM 776 C CA . THR A 1 103 ? 11.705 17.101 -19.823 1.00 70.06 103 THR A CA 1
ATOM 777 C C . THR A 1 103 ? 11.637 16.582 -21.262 1.00 70.06 103 THR A C 1
ATOM 779 O O . THR A 1 103 ? 11.420 17.347 -22.197 1.00 70.06 103 THR A O 1
ATOM 782 N N . SER A 1 104 ? 11.840 15.277 -21.448 1.00 70.94 104 SER A N 1
ATOM 783 C CA . SER A 1 104 ? 11.799 14.584 -22.732 1.00 70.94 104 SER A CA 1
ATOM 784 C C . SER A 1 104 ? 10.635 13.598 -22.749 1.00 70.94 104 SER A C 1
ATOM 786 O O . SER A 1 104 ? 10.436 12.851 -21.792 1.00 70.94 104 SER A O 1
ATOM 788 N N . VAL A 1 105 ? 9.886 13.569 -23.848 1.00 72.94 105 VAL A N 1
ATOM 789 C CA . VAL A 1 105 ? 8.802 12.603 -24.071 1.00 72.94 105 VAL A CA 1
ATOM 790 C C . VAL A 1 105 ? 9.246 11.504 -25.034 1.00 72.94 105 VAL A C 1
ATOM 792 O O . VAL A 1 105 ? 10.092 11.724 -25.901 1.00 72.94 105 VAL A O 1
ATOM 795 N N . GLY A 1 106 ? 8.678 10.307 -24.876 1.00 71.69 106 GLY A N 1
ATOM 796 C CA . GLY A 1 106 ? 8.916 9.189 -25.786 1.00 71.69 106 GLY A CA 1
ATOM 797 C C . GLY A 1 106 ? 8.353 9.430 -27.191 1.00 71.69 106 GLY A C 1
ATOM 798 O O . GLY A 1 106 ? 7.564 10.345 -27.435 1.00 71.69 106 GLY A O 1
ATOM 799 N N . LYS A 1 107 ? 8.741 8.569 -28.137 1.00 75.06 107 LYS A N 1
ATOM 800 C CA . LYS A 1 107 ? 8.253 8.614 -29.522 1.00 75.06 107 LYS A CA 1
ATOM 801 C C . LYS A 1 107 ? 6.722 8.487 -29.553 1.00 75.06 107 LYS A C 1
ATOM 803 O O . LYS A 1 107 ? 6.184 7.488 -29.091 1.00 75.06 107 LYS A O 1
ATOM 808 N N . GLY A 1 108 ? 6.045 9.480 -30.131 1.00 76.81 108 GLY A N 1
ATOM 809 C CA . GLY A 1 108 ? 4.578 9.530 -30.225 1.00 76.81 108 GLY A CA 1
ATOM 810 C C . GLY A 1 108 ? 3.888 10.342 -29.124 1.00 76.81 108 GLY A C 1
ATOM 811 O O . GLY A 1 108 ? 2.675 10.514 -29.183 1.00 76.81 108 GLY A O 1
ATOM 812 N N . ALA A 1 109 ? 4.640 10.875 -28.158 1.00 77.06 109 ALA A N 1
ATOM 813 C CA . ALA A 1 109 ? 4.143 11.830 -27.176 1.00 77.06 109 ALA A CA 1
ATOM 814 C C . ALA A 1 109 ? 4.636 13.255 -27.490 1.00 77.06 109 ALA A C 1
ATOM 816 O O . ALA A 1 109 ? 5.655 13.454 -28.153 1.00 77.06 109 ALA A O 1
ATOM 817 N N . HIS A 1 110 ? 3.894 14.253 -27.012 1.00 79.38 110 HIS A N 1
ATOM 818 C CA . HIS A 1 110 ? 4.171 15.680 -27.193 1.00 79.38 110 HIS A CA 1
ATOM 819 C C . HIS A 1 110 ? 3.927 16.431 -25.876 1.00 79.38 110 HIS A C 1
ATOM 821 O O . HIS A 1 110 ? 3.234 15.915 -25.004 1.00 79.38 110 HIS A O 1
ATOM 827 N N . ASN A 1 111 ? 4.461 17.652 -25.759 1.00 83.19 111 ASN A N 1
ATOM 828 C CA . ASN A 1 111 ? 4.259 18.566 -24.624 1.00 83.19 111 ASN A CA 1
ATOM 829 C C . ASN A 1 111 ? 4.694 17.980 -23.260 1.00 83.19 111 ASN A C 1
ATOM 831 O O . ASN A 1 111 ? 3.840 17.731 -22.408 1.00 83.19 111 ASN A O 1
ATOM 835 N N . PRO A 1 112 ? 6.006 17.747 -23.032 1.00 80.56 112 PRO A N 1
ATOM 836 C CA . PRO A 1 112 ? 6.500 17.437 -21.688 1.00 80.56 112 PRO A CA 1
ATOM 837 C C . PRO A 1 112 ? 6.075 18.528 -20.701 1.00 80.56 112 PRO A C 1
ATOM 839 O O . PRO A 1 112 ? 5.998 19.698 -21.081 1.00 80.56 112 PRO A O 1
ATOM 842 N N . LEU A 1 113 ? 5.863 18.145 -19.438 1.00 74.50 113 LEU A N 1
ATOM 843 C CA . LEU A 1 113 ? 5.605 19.103 -18.363 1.00 74.50 113 LEU A CA 1
ATOM 844 C C . LEU A 1 113 ? 6.720 20.155 -18.327 1.00 74.50 113 LEU A C 1
ATOM 846 O O . LEU A 1 113 ? 7.910 19.829 -18.264 1.00 74.50 113 LEU A O 1
ATOM 850 N N . GLY A 1 114 ? 6.323 21.421 -18.377 1.00 75.81 114 GLY A N 1
ATOM 851 C CA . GLY A 1 114 ? 7.215 22.549 -18.185 1.00 75.81 114 GLY A CA 1
ATOM 852 C C . GLY A 1 114 ? 7.633 22.696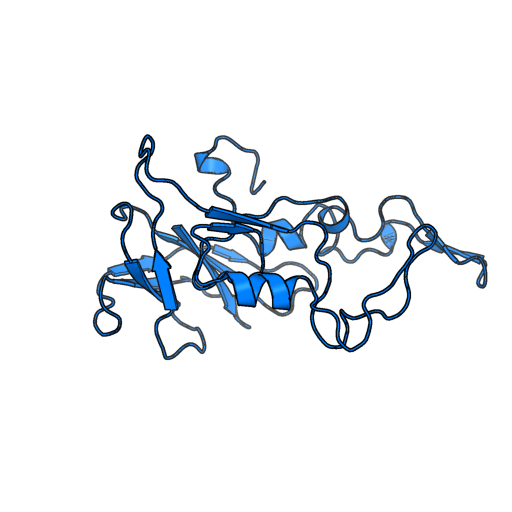 -16.717 1.00 75.81 114 GLY A C 1
ATOM 853 O O . GLY A 1 114 ? 6.995 22.141 -15.822 1.00 75.81 114 GLY A O 1
ATOM 854 N N . PRO A 1 115 ? 8.668 23.505 -16.424 1.00 75.00 115 PRO A N 1
ATOM 855 C CA . PRO A 1 115 ? 9.156 23.723 -15.056 1.00 75.00 115 PRO A CA 1
ATOM 856 C C . PRO A 1 115 ? 8.111 24.247 -14.055 1.00 75.00 115 PRO A C 1
ATOM 858 O O . PRO A 1 115 ? 8.329 24.144 -12.852 1.00 75.00 115 PRO A O 1
ATOM 861 N N . ASN A 1 116 ? 7.007 24.821 -14.546 1.00 80.50 116 ASN A N 1
ATOM 862 C CA . ASN A 1 116 ? 5.936 25.408 -13.737 1.00 80.50 116 ASN A CA 1
ATOM 863 C C . ASN A 1 116 ? 4.626 24.603 -13.782 1.00 80.50 116 ASN A C 1
ATOM 865 O O . ASN A 1 116 ? 3.642 25.032 -13.181 1.00 80.50 116 ASN A O 1
ATOM 869 N N . ASP A 1 117 ? 4.586 23.478 -14.499 1.00 80.94 117 ASP A N 1
ATOM 870 C CA . ASP A 1 117 ? 3.382 22.653 -14.577 1.00 80.94 117 ASP A CA 1
ATOM 871 C C . ASP A 1 117 ? 3.265 21.755 -13.341 1.00 80.94 117 ASP A C 1
ATOM 873 O O . ASP A 1 117 ? 4.259 21.257 -12.806 1.00 80.94 117 ASP A O 1
ATOM 877 N N . ASN A 1 118 ? 2.030 21.509 -12.898 1.00 79.56 118 ASN A N 1
ATOM 878 C CA . ASN A 1 118 ? 1.776 20.550 -11.830 1.00 79.56 118 ASN A CA 1
ATOM 879 C C . ASN A 1 118 ? 1.894 19.121 -12.365 1.00 79.56 118 ASN A C 1
ATOM 881 O O . ASN A 1 118 ? 1.179 18.727 -13.286 1.00 79.56 118 ASN A O 1
ATOM 885 N N . ASN A 1 119 ? 2.736 18.312 -11.730 1.00 77.31 119 ASN A N 1
ATOM 886 C CA . ASN A 1 119 ? 2.752 16.872 -11.954 1.00 77.31 119 ASN A CA 1
ATOM 887 C C . ASN A 1 119 ? 1.571 16.173 -11.251 1.00 77.31 119 ASN A C 1
ATOM 889 O O . ASN A 1 119 ? 0.827 16.773 -10.463 1.00 77.31 119 ASN A O 1
ATOM 893 N N . THR A 1 120 ? 1.408 14.876 -11.524 1.00 76.94 120 THR A N 1
ATOM 894 C CA . THR A 1 120 ? 0.314 14.065 -10.975 1.00 76.94 120 THR A CA 1
ATOM 895 C C . THR A 1 120 ? 0.288 14.102 -9.450 1.00 76.94 120 THR A C 1
ATOM 897 O O . THR A 1 120 ? -0.768 14.319 -8.874 1.00 76.94 120 THR A O 1
ATOM 900 N N . ILE A 1 121 ? 1.435 14.006 -8.771 1.00 75.06 121 ILE A N 1
ATOM 901 C CA . ILE A 1 121 ? 1.481 14.061 -7.302 1.00 75.06 121 ILE A CA 1
ATOM 902 C C . ILE A 1 121 ? 1.105 15.424 -6.759 1.00 75.06 121 ILE A C 1
ATOM 904 O O . ILE A 1 121 ? 0.335 15.487 -5.811 1.00 75.06 121 ILE A O 1
ATOM 908 N N . GLN A 1 122 ? 1.596 16.511 -7.349 1.00 77.94 122 GLN A N 1
ATOM 909 C CA . GLN A 1 122 ? 1.190 17.856 -6.936 1.00 77.94 122 GLN A CA 1
ATOM 910 C C . GLN A 1 122 ? -0.325 18.032 -7.078 1.00 77.94 122 GLN A C 1
ATOM 912 O O . GLN A 1 122 ? -0.965 18.600 -6.195 1.00 77.94 122 GLN A O 1
ATOM 917 N N . SER A 1 123 ? -0.906 17.469 -8.138 1.00 79.69 123 SER A N 1
ATOM 918 C CA . SER A 1 123 ? -2.353 17.476 -8.363 1.00 79.69 123 SER A CA 1
ATOM 919 C C . SER A 1 123 ? -3.101 16.633 -7.324 1.00 79.69 123 SER A C 1
ATOM 921 O O . SER A 1 123 ? -4.097 17.094 -6.772 1.00 79.69 123 SER A O 1
ATOM 923 N N . LEU A 1 124 ? -2.603 15.435 -6.997 1.00 76.75 124 LEU A N 1
ATOM 924 C CA . LEU A 1 124 ? -3.203 14.560 -5.984 1.00 76.75 124 LEU A CA 1
ATOM 925 C C . LEU A 1 124 ? -3.087 15.151 -4.572 1.00 76.75 124 LEU A C 1
ATOM 927 O O . LEU A 1 124 ? -4.066 15.138 -3.833 1.00 76.75 124 LEU A O 1
ATOM 931 N N . LEU A 1 125 ? -1.937 15.725 -4.210 1.00 76.75 125 LEU A N 1
ATOM 932 C CA . LEU A 1 125 ? -1.730 16.405 -2.926 1.00 76.75 125 LEU A CA 1
ATOM 933 C C . LEU A 1 125 ? -2.644 17.627 -2.788 1.00 76.75 125 LEU A C 1
ATOM 935 O O . LEU A 1 125 ? -3.239 17.838 -1.736 1.00 76.75 125 LEU A O 1
ATOM 939 N N . ALA A 1 126 ? -2.823 18.407 -3.858 1.00 79.38 126 ALA A N 1
ATOM 940 C CA . ALA A 1 126 ? -3.763 19.528 -3.854 1.00 79.38 126 ALA A CA 1
ATOM 941 C C . ALA A 1 126 ? -5.227 19.074 -3.685 1.00 79.38 126 ALA A C 1
ATOM 943 O O . ALA A 1 126 ? -6.042 19.805 -3.123 1.00 79.38 126 ALA A O 1
ATOM 944 N N . GLN A 1 127 ? -5.565 17.868 -4.149 1.00 75.44 127 GLN A N 1
ATOM 945 C CA . GLN A 1 127 ? -6.903 17.279 -4.033 1.00 75.44 127 GLN A CA 1
ATOM 946 C C . GLN A 1 127 ? -7.111 16.445 -2.758 1.00 75.44 127 GLN A C 1
ATOM 948 O O . GLN A 1 127 ? -8.249 16.069 -2.465 1.00 75.44 127 GLN A O 1
ATOM 953 N N . GLU A 1 128 ? -6.054 16.173 -1.984 1.00 69.62 128 GLU A N 1
ATOM 954 C CA . GLU A 1 128 ? -6.053 15.265 -0.827 1.00 69.62 128 GLU A CA 1
ATOM 955 C C . GLU A 1 128 ? -7.201 15.542 0.151 1.00 69.62 128 GLU A C 1
ATOM 957 O O . GLU A 1 128 ? -7.887 14.623 0.606 1.00 69.62 128 GLU A O 1
ATOM 962 N N . VAL A 1 129 ? -7.451 16.825 0.429 1.00 61.25 129 VAL A N 1
ATOM 963 C CA . VAL A 1 129 ? -8.469 17.278 1.388 1.00 61.25 129 VAL A CA 1
ATOM 964 C C . VAL A 1 129 ? -9.890 16.903 0.946 1.00 61.25 129 VAL A C 1
ATOM 966 O O . VAL A 1 129 ? -10.745 16.652 1.793 1.00 61.25 129 VAL A O 1
ATOM 969 N N . ASN A 1 130 ? -10.140 16.802 -0.362 1.00 69.75 130 ASN A N 1
ATOM 970 C CA . ASN A 1 130 ? -11.476 16.608 -0.937 1.00 69.75 130 ASN A CA 1
ATOM 971 C C . ASN A 1 130 ? -11.743 15.173 -1.419 1.00 69.75 130 ASN A C 1
ATOM 973 O O . ASN A 1 130 ? -12.764 14.927 -2.062 1.00 69.75 130 ASN A O 1
ATOM 977 N N . THR A 1 131 ? -10.839 14.233 -1.135 1.00 67.75 131 THR A N 1
ATOM 978 C CA . THR A 1 131 ? -10.929 12.862 -1.649 1.00 67.75 131 THR A CA 1
ATOM 979 C C . THR A 1 131 ? -11.213 11.865 -0.522 1.00 67.75 131 THR A C 1
ATOM 981 O O . THR A 1 131 ? -10.508 11.836 0.490 1.00 67.75 131 THR A O 1
ATOM 984 N N . ASP A 1 132 ? -12.233 11.017 -0.678 1.00 66.12 132 ASP A N 1
ATOM 985 C CA . ASP A 1 132 ? -12.562 9.962 0.295 1.00 66.12 132 ASP A CA 1
ATOM 986 C C . ASP A 1 132 ? -11.666 8.733 0.117 1.00 66.12 132 ASP A C 1
ATOM 988 O O . ASP A 1 132 ? -11.262 8.097 1.093 1.00 66.12 132 ASP A O 1
ATOM 992 N N . PHE A 1 133 ? -11.332 8.426 -1.135 1.00 59.84 133 PHE A N 1
ATOM 993 C CA . PHE A 1 133 ? -10.555 7.262 -1.521 1.00 59.84 133 PHE A CA 1
ATOM 994 C C . PHE A 1 133 ? -9.591 7.601 -2.660 1.00 59.84 133 PHE A C 1
ATOM 996 O O . PHE A 1 133 ? -9.967 8.262 -3.630 1.00 59.84 133 PHE A O 1
ATOM 1003 N N . LEU A 1 134 ? -8.352 7.133 -2.551 1.00 61.53 134 LEU A N 1
ATOM 1004 C CA . LEU A 1 134 ? -7.301 7.494 -3.484 1.00 61.53 134 LEU A CA 1
ATOM 1005 C C . LEU A 1 134 ? -6.669 6.261 -4.101 1.00 61.53 134 LEU A C 1
ATOM 1007 O O . LEU A 1 134 ? -6.293 5.324 -3.407 1.00 61.53 134 LEU A O 1
ATOM 1011 N N . TRP A 1 135 ? -6.452 6.326 -5.403 1.00 51.00 135 TRP A N 1
ATOM 1012 C CA . TRP A 1 135 ? -5.604 5.404 -6.134 1.00 51.00 135 TRP A CA 1
ATOM 1013 C C . TRP A 1 135 ? -4.282 6.128 -6.484 1.00 51.00 135 TRP A C 1
ATOM 1015 O O . TRP A 1 135 ? -4.103 6.404 -7.663 1.00 51.00 135 TRP A O 1
ATOM 1025 N N . HIS A 1 136 ? -3.438 6.517 -5.479 1.00 52.34 136 HIS A N 1
AT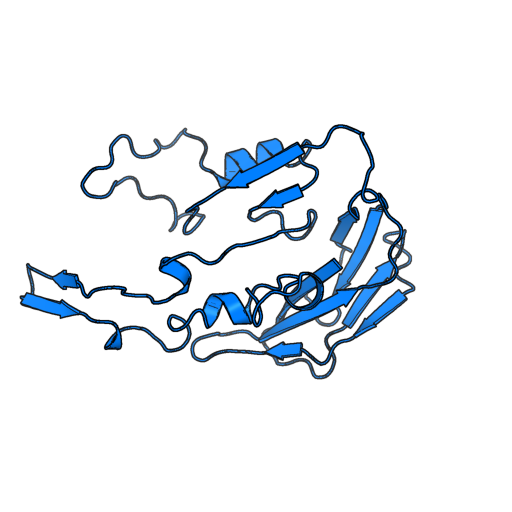OM 1026 C CA . HIS A 1 136 ? -1.949 6.753 -5.513 1.00 52.34 136 HIS A CA 1
ATOM 1027 C C . HIS A 1 136 ? -1.304 7.686 -4.406 1.00 52.34 136 HIS A C 1
ATOM 1029 O O . HIS A 1 136 ? -1.926 8.638 -3.975 1.00 52.34 136 HIS A O 1
ATOM 1035 N N . LEU A 1 137 ? -0.055 7.406 -3.935 1.00 42.56 137 LEU A N 1
ATOM 1036 C CA . LEU A 1 137 ? 0.916 8.058 -2.972 1.00 42.56 137 LEU A CA 1
ATOM 1037 C C . LEU A 1 137 ? 0.492 8.762 -1.654 1.00 42.56 137 LEU A C 1
ATOM 1039 O O . LEU A 1 137 ? 1.367 9.094 -0.855 1.00 42.56 137 LEU A O 1
ATOM 1043 N N . ILE A 1 138 ? -0.790 8.899 -1.324 1.00 57.25 138 ILE A N 1
ATOM 1044 C CA . ILE A 1 138 ? -1.250 9.457 -0.023 1.00 57.25 138 ILE A CA 1
ATOM 1045 C C . ILE A 1 138 ? -1.670 8.328 0.940 1.00 57.25 138 ILE A C 1
ATOM 1047 O O . ILE A 1 138 ? -2.681 8.359 1.646 1.00 57.25 138 ILE A O 1
ATOM 1051 N N . THR A 1 139 ? -0.894 7.249 0.919 1.00 67.00 139 THR A N 1
ATOM 1052 C CA . THR A 1 139 ? -1.336 5.915 1.355 1.00 67.00 139 THR A CA 1
ATOM 1053 C C . THR A 1 139 ? -1.420 5.752 2.871 1.00 67.00 139 THR A C 1
ATOM 1055 O O . THR A 1 139 ? -2.041 4.810 3.353 1.00 67.00 139 THR A O 1
ATOM 1058 N N . ALA A 1 140 ? -0.787 6.650 3.632 1.00 74.31 140 ALA A N 1
ATOM 1059 C CA . ALA A 1 140 ? -0.786 6.605 5.093 1.00 74.31 140 ALA A CA 1
ATOM 1060 C C . ALA A 1 140 ? -2.050 7.213 5.723 1.00 74.31 140 ALA A C 1
ATOM 1062 O O . ALA A 1 140 ? -2.287 6.989 6.905 1.00 74.31 140 ALA A O 1
ATOM 1063 N N . HIS A 1 141 ? -2.838 7.981 4.958 1.00 78.31 141 HIS A N 1
ATOM 1064 C CA . HIS A 1 141 ? -4.029 8.684 5.458 1.00 78.31 141 HIS A CA 1
ATOM 1065 C C . HIS A 1 141 ? -5.325 8.258 4.771 1.00 78.31 141 HIS A C 1
ATOM 1067 O O . HIS A 1 141 ? -6.406 8.285 5.371 1.00 78.31 141 HIS A O 1
ATOM 1073 N N . LYS A 1 142 ? -5.227 7.851 3.503 1.00 81.56 142 LYS A N 1
ATOM 1074 C CA . LYS A 1 142 ? -6.348 7.370 2.697 1.00 81.56 142 LYS A CA 1
ATOM 1075 C C . LYS A 1 142 ? -6.062 5.938 2.248 1.00 81.56 142 LYS A C 1
ATOM 1077 O O . LYS A 1 142 ? -4.925 5.651 1.871 1.00 81.56 142 LYS A O 1
ATOM 1082 N N . PRO A 1 143 ? -7.065 5.037 2.280 1.00 81.25 143 PRO A N 1
ATOM 1083 C CA . PRO A 1 143 ? -6.889 3.697 1.742 1.00 81.25 143 PRO A CA 1
ATOM 1084 C C . PRO A 1 143 ? -6.433 3.795 0.286 1.00 81.25 143 PRO A C 1
ATOM 1086 O O . PRO A 1 143 ? -6.993 4.585 -0.474 1.00 81.25 143 PRO A O 1
ATOM 1089 N N . TYR A 1 144 ? -5.430 2.996 -0.069 1.00 81.50 144 TYR A N 1
ATOM 1090 C CA . TYR A 1 144 ? -4.835 2.982 -1.396 1.00 81.50 144 TYR A CA 1
ATOM 1091 C C . TYR A 1 144 ? -5.019 1.616 -2.041 1.00 81.50 144 TYR A C 1
ATOM 1093 O O . TYR A 1 144 ? -4.482 0.621 -1.555 1.00 81.50 144 TYR A O 1
ATOM 1101 N N . MET A 1 145 ? -5.784 1.580 -3.130 1.00 86.44 145 MET A N 1
ATOM 1102 C CA . MET A 1 145 ? -5.928 0.380 -3.954 1.00 86.44 145 MET A CA 1
ATOM 1103 C C . MET A 1 145 ? -5.069 0.541 -5.200 1.00 86.44 145 MET A C 1
ATOM 1105 O O . MET A 1 145 ? -4.933 1.644 -5.723 1.00 86.44 145 MET A O 1
ATOM 1109 N N . VAL A 1 146 ? -4.473 -0.560 -5.640 1.00 86.69 146 VAL A N 1
ATOM 1110 C CA . VAL A 1 146 ? -3.622 -0.623 -6.823 1.00 86.69 146 VAL A CA 1
ATOM 1111 C C . VAL A 1 146 ? -4.013 -1.802 -7.682 1.00 86.69 146 VAL A C 1
ATOM 1113 O O . VAL A 1 146 ? -4.414 -2.847 -7.179 1.00 86.69 146 VAL A O 1
ATOM 1116 N N . GLY A 1 147 ? -3.840 -1.632 -8.984 1.00 86.94 147 GLY A N 1
ATOM 1117 C CA . GLY A 1 147 ? -3.979 -2.681 -9.977 1.00 86.94 147 GLY A CA 1
ATOM 1118 C C . GLY A 1 147 ? -2.638 -2.831 -10.682 1.00 86.94 147 GLY A C 1
ATOM 1119 O O . GLY A 1 147 ? -2.015 -1.808 -10.980 1.00 86.94 147 GLY A O 1
ATOM 1120 N N . PRO A 1 148 ? -2.163 -4.062 -10.912 1.00 89.25 148 PRO A N 1
ATOM 1121 C CA . PRO A 1 148 ? -0.926 -4.277 -11.645 1.00 89.25 148 PRO A CA 1
ATOM 1122 C C . PRO A 1 148 ? -1.122 -3.966 -13.137 1.00 89.25 148 PRO A C 1
ATOM 1124 O O . PRO A 1 148 ? -2.141 -4.325 -13.728 1.00 89.25 148 PRO A O 1
ATOM 1127 N N . GLY A 1 149 ? -0.126 -3.342 -13.757 1.00 87.69 149 GLY A N 1
ATOM 1128 C CA . GLY A 1 149 ? -0.012 -3.175 -15.201 1.00 87.69 149 GLY A CA 1
ATOM 1129 C C . GLY A 1 149 ? 1.070 -4.072 -15.806 1.00 87.69 149 GLY A C 1
ATOM 1130 O O . GLY A 1 149 ? 1.656 -4.941 -15.152 1.00 87.69 149 GLY A O 1
ATOM 1131 N N . ASN A 1 150 ? 1.378 -3.848 -17.086 1.00 85.56 150 ASN A N 1
ATOM 1132 C CA . ASN A 1 150 ? 2.468 -4.562 -17.759 1.00 85.56 150 ASN A CA 1
ATOM 1133 C C . ASN A 1 150 ? 3.839 -4.225 -17.147 1.00 85.56 150 ASN A C 1
ATOM 1135 O O . ASN A 1 150 ? 4.713 -5.087 -17.138 1.00 85.56 150 ASN A O 1
ATOM 1139 N N . HIS A 1 151 ? 4.018 -3.022 -16.595 1.00 86.06 151 HIS A N 1
ATOM 1140 C CA . HIS A 1 151 ? 5.257 -2.625 -15.919 1.00 86.06 151 HIS A CA 1
ATOM 1141 C C . HIS A 1 151 ? 5.482 -3.355 -14.589 1.00 86.06 151 HIS A C 1
ATOM 1143 O O . HIS A 1 151 ? 6.625 -3.520 -14.166 1.00 86.06 151 HIS A O 1
ATOM 1149 N N . GLU A 1 152 ? 4.420 -3.860 -13.961 1.00 87.69 152 GLU A N 1
ATOM 1150 C CA . GLU A 1 152 ? 4.530 -4.723 -12.787 1.00 87.69 152 GLU A CA 1
ATOM 1151 C C . GLU A 1 152 ? 4.817 -6.172 -13.182 1.00 87.69 152 GLU A C 1
ATOM 1153 O O . GLU A 1 152 ? 5.420 -6.894 -12.393 1.00 87.69 152 GLU A O 1
ATOM 1158 N N . SER A 1 153 ? 4.419 -6.601 -14.386 1.00 88.00 153 SER A N 1
ATOM 1159 C CA . SER A 1 153 ? 4.630 -7.976 -14.845 1.00 88.00 153 SER A CA 1
ATOM 1160 C C . SER A 1 153 ? 6.118 -8.307 -14.955 1.00 88.00 153 SER A C 1
ATOM 1162 O O . SER A 1 153 ? 6.615 -9.149 -14.202 1.00 88.00 153 SER A O 1
ATOM 1164 N N . ASN A 1 154 ? 6.836 -7.614 -15.842 1.00 85.25 154 ASN A N 1
ATOM 1165 C CA . ASN A 1 154 ? 8.227 -7.857 -16.192 1.00 85.25 154 ASN A CA 1
ATOM 1166 C C . ASN A 1 154 ? 8.909 -6.532 -16.584 1.00 85.25 154 ASN A C 1
ATOM 1168 O O . ASN A 1 154 ? 8.285 -5.682 -17.216 1.00 85.25 154 ASN A O 1
ATOM 1172 N N . CYS A 1 155 ? 10.199 -6.372 -16.265 1.00 82.69 155 CYS A N 1
ATOM 1173 C CA . CYS A 1 155 ? 10.972 -5.166 -16.612 1.00 82.69 155 CYS A CA 1
ATOM 1174 C C . CYS A 1 155 ? 11.135 -4.935 -18.128 1.00 82.69 155 CYS A C 1
ATOM 1176 O O . CYS A 1 155 ? 11.371 -3.812 -18.566 1.00 82.69 155 CYS A O 1
ATOM 1178 N N . ASP A 1 156 ? 11.026 -6.005 -18.914 1.00 80.25 156 ASP A N 1
ATOM 1179 C CA . ASP A 1 156 ? 11.119 -6.017 -20.366 1.00 80.25 156 ASP A CA 1
ATOM 1180 C C . ASP A 1 156 ? 10.110 -7.048 -20.886 1.00 80.25 156 ASP A C 1
ATOM 1182 O O . ASP A 1 156 ? 10.227 -8.248 -20.617 1.00 80.25 156 ASP A O 1
ATOM 1186 N N . ASN A 1 157 ? 9.086 -6.557 -21.587 1.00 67.62 157 ASN A N 1
ATOM 1187 C CA . ASN A 1 157 ? 7.945 -7.340 -22.052 1.00 67.62 157 ASN A CA 1
ATOM 1188 C C . ASN A 1 157 ? 7.889 -7.391 -23.585 1.00 67.62 157 ASN A C 1
ATOM 1190 O O . ASN A 1 157 ? 6.926 -6.940 -24.203 1.00 67.62 157 ASN A O 1
ATOM 1194 N N . GLY A 1 158 ? 8.949 -7.909 -24.204 1.00 70.06 158 GLY A N 1
ATOM 1195 C CA . GLY A 1 158 ? 9.006 -8.094 -25.659 1.00 70.06 158 GLY A CA 1
ATOM 1196 C C . GLY A 1 158 ? 10.402 -8.004 -26.261 1.00 70.06 158 GLY A C 1
ATOM 1197 O O . GLY A 1 158 ? 10.569 -8.321 -27.437 1.00 70.06 158 GLY A O 1
ATOM 1198 N N . GLY A 1 159 ? 11.396 -7.632 -25.456 1.00 74.00 159 GLY A N 1
ATOM 1199 C CA . GLY A 1 159 ? 12.747 -7.370 -25.906 1.00 74.00 159 GLY A CA 1
ATOM 1200 C C . GLY A 1 159 ? 12.881 -5.973 -26.499 1.00 74.00 159 GLY A C 1
ATOM 1201 O O . GLY A 1 159 ? 11.982 -5.454 -27.163 1.00 74.00 159 GLY A O 1
ATOM 1202 N N . THR A 1 160 ? 14.034 -5.357 -26.274 1.00 81.00 160 THR A N 1
ATOM 1203 C CA . THR A 1 160 ? 14.393 -4.068 -26.867 1.00 81.00 160 THR A CA 1
ATOM 1204 C C . THR A 1 160 ? 15.767 -4.161 -27.512 1.00 81.00 160 THR A C 1
ATOM 1206 O O . THR A 1 160 ? 16.703 -4.713 -26.932 1.00 81.00 160 THR A O 1
ATOM 1209 N N . THR A 1 161 ? 15.896 -3.653 -28.736 1.00 84.75 161 THR A N 1
ATOM 1210 C CA . THR A 1 161 ? 17.170 -3.645 -29.460 1.00 84.75 161 THR A CA 1
ATOM 1211 C C . THR A 1 161 ? 17.785 -2.257 -29.393 1.00 84.75 161 THR A C 1
ATOM 1213 O O . THR A 1 161 ? 17.285 -1.305 -29.997 1.00 84.75 161 THR A O 1
ATOM 1216 N N . ASP A 1 162 ? 18.918 -2.155 -28.706 1.00 82.44 162 ASP A N 1
ATOM 1217 C CA . ASP A 1 162 ? 19.805 -1.010 -28.828 1.00 82.44 162 ASP A CA 1
ATOM 1218 C C . ASP A 1 162 ? 20.432 -1.029 -30.224 1.00 82.44 162 ASP A C 1
ATOM 1220 O O . ASP A 1 162 ? 21.326 -1.819 -30.532 1.00 82.44 162 ASP A O 1
ATOM 1224 N N . SER A 1 163 ? 19.926 -0.149 -31.085 1.00 85.31 163 SER A N 1
ATOM 1225 C CA . SER A 1 163 ? 20.363 -0.039 -32.477 1.00 85.31 163 SER A CA 1
ATOM 1226 C C . SER A 1 163 ? 21.763 0.567 -32.621 1.00 85.31 163 SER A C 1
ATOM 1228 O O . SER A 1 163 ? 22.375 0.415 -33.672 1.00 85.31 163 SER A O 1
ATOM 1230 N N . VAL A 1 164 ? 22.279 1.247 -31.590 1.00 87.06 164 VAL A N 1
ATOM 1231 C CA . VAL A 1 164 ? 23.616 1.861 -31.596 1.00 87.06 164 VAL A CA 1
ATOM 1232 C C . VAL A 1 164 ? 24.677 0.809 -31.297 1.00 87.06 164 VAL A C 1
ATOM 1234 O O . VAL A 1 164 ? 25.694 0.744 -31.983 1.00 87.06 164 VAL A O 1
ATOM 1237 N N . HIS A 1 165 ? 24.421 -0.052 -30.312 1.00 88.25 165 HIS A N 1
ATOM 1238 C CA . HIS A 1 165 ? 25.363 -1.101 -29.905 1.00 88.25 165 HIS A CA 1
ATOM 1239 C C . HIS A 1 165 ? 25.048 -2.477 -30.510 1.00 88.25 165 HIS A C 1
ATOM 1241 O O . HIS A 1 165 ? 25.810 -3.419 -30.315 1.00 88.25 165 HIS A O 1
ATOM 1247 N N . THR A 1 166 ? 23.959 -2.602 -31.277 1.00 90.00 166 THR A N 1
ATOM 1248 C CA . THR A 1 166 ? 23.474 -3.869 -31.862 1.00 90.00 166 THR A CA 1
ATOM 1249 C C . THR A 1 166 ? 23.249 -4.950 -30.793 1.00 90.00 166 THR A C 1
ATOM 1251 O O . THR A 1 166 ? 23.509 -6.134 -31.001 1.00 90.00 166 THR A O 1
ATOM 1254 N N . ILE A 1 167 ? 22.763 -4.544 -29.618 1.00 87.12 167 ILE A N 1
ATOM 1255 C CA . ILE A 1 167 ? 22.461 -5.448 -28.503 1.00 87.12 167 ILE A CA 1
ATOM 1256 C C . ILE A 1 167 ? 20.948 -5.595 -28.412 1.00 87.12 167 ILE A C 1
ATOM 1258 O O . ILE A 1 167 ? 20.229 -4.604 -28.348 1.00 87.12 167 ILE A O 1
ATOM 1262 N N . THR A 1 168 ? 20.460 -6.834 -28.398 1.00 86.69 168 THR A N 1
ATOM 1263 C CA . THR A 1 168 ? 19.051 -7.116 -28.105 1.00 86.69 168 THR A CA 1
ATOM 1264 C C . THR A 1 168 ? 18.933 -7.609 -26.679 1.00 86.69 168 THR A C 1
ATOM 1266 O O . THR A 1 168 ? 19.480 -8.652 -26.321 1.00 86.69 168 THR A O 1
ATOM 1269 N N . TYR A 1 169 ? 18.215 -6.843 -25.876 1.00 84.38 169 TYR A N 1
ATOM 1270 C CA . TYR A 1 169 ? 17.818 -7.217 -24.536 1.00 84.38 169 TYR A CA 1
ATOM 1271 C C . TYR A 1 169 ? 16.505 -7.994 -24.604 1.00 84.38 169 TYR A C 1
ATOM 1273 O O . TYR A 1 169 ? 15.689 -7.786 -25.500 1.00 84.38 169 TYR A O 1
ATOM 1281 N N . ASN A 1 170 ? 16.343 -8.941 -23.692 1.00 87.06 170 ASN A N 1
ATOM 1282 C CA . ASN A 1 170 ? 15.118 -9.703 -23.503 1.00 87.06 170 ASN A CA 1
ATOM 1283 C C . ASN A 1 170 ? 14.872 -9.857 -22.001 1.00 87.06 170 ASN A C 1
ATOM 1285 O O . ASN A 1 170 ? 15.716 -9.476 -21.195 1.00 87.06 170 ASN A O 1
ATOM 1289 N N . VAL A 1 171 ? 13.770 -10.502 -21.617 1.00 84.25 171 VAL A N 1
ATOM 1290 C CA . VAL A 1 171 ? 13.381 -10.705 -20.210 1.00 84.25 171 VAL A CA 1
ATOM 1291 C C . VAL A 1 171 ? 14.484 -11.279 -19.300 1.00 84.25 171 VAL A C 1
ATOM 1293 O O . VAL A 1 171 ? 14.425 -11.095 -18.088 1.00 84.25 171 VAL A O 1
ATOM 1296 N N . GLY A 1 172 ? 15.514 -11.932 -19.847 1.00 84.50 172 GLY A N 1
ATOM 1297 C CA . GLY A 1 172 ? 16.679 -12.402 -19.097 1.00 84.50 172 GLY A CA 1
ATOM 1298 C C . GLY A 1 172 ? 17.505 -11.294 -18.434 1.00 84.50 172 GLY A C 1
ATOM 1299 O O . GLY A 1 172 ? 18.274 -11.594 -17.525 1.00 84.50 172 GLY A O 1
ATOM 1300 N N . ILE A 1 173 ? 17.338 -10.026 -18.833 1.00 86.75 173 ILE A N 1
ATOM 1301 C CA . ILE A 1 173 ? 17.959 -8.885 -18.137 1.00 86.75 173 ILE A CA 1
ATOM 1302 C C . ILE A 1 173 ? 17.226 -8.507 -16.851 1.00 8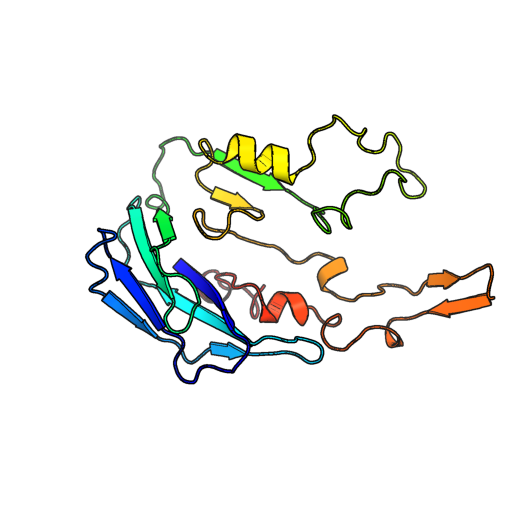6.75 173 ILE A C 1
ATOM 1304 O O . ILE A 1 173 ? 17.774 -7.779 -16.023 1.00 86.75 173 ILE A O 1
ATOM 1308 N N . CYS A 1 174 ? 15.982 -8.965 -16.687 1.00 87.00 174 CYS A N 1
ATOM 1309 C CA . CYS A 1 174 ? 15.172 -8.582 -15.549 1.00 87.00 174 CYS A CA 1
ATOM 1310 C C . CYS A 1 174 ? 15.686 -9.235 -14.280 1.00 87.00 174 CYS A C 1
ATOM 1312 O O . CYS A 1 174 ? 15.852 -10.452 -14.185 1.00 87.00 174 CYS A O 1
ATOM 1314 N N . MET A 1 175 ? 15.874 -8.407 -13.258 1.00 88.06 175 MET A N 1
ATOM 1315 C CA . MET A 1 175 ? 16.145 -8.913 -11.923 1.00 88.06 175 MET A CA 1
ATOM 1316 C C . MET A 1 175 ? 14.932 -9.712 -11.425 1.00 88.06 175 MET A C 1
ATOM 1318 O O . MET A 1 175 ? 13.801 -9.346 -11.751 1.00 88.06 175 MET A O 1
ATOM 1322 N N . PRO A 1 176 ? 15.107 -10.750 -10.585 1.00 87.06 176 PRO A N 1
ATOM 1323 C CA . PRO A 1 176 ? 13.986 -11.597 -10.171 1.00 87.06 176 PRO A CA 1
ATOM 1324 C C . PRO A 1 176 ? 12.827 -10.815 -9.528 1.00 87.06 176 PRO A C 1
ATOM 1326 O O . PRO A 1 176 ? 11.663 -11.109 -9.792 1.00 87.06 176 PRO A O 1
ATOM 1329 N N . GLY A 1 177 ? 13.128 -9.759 -8.758 1.00 85.75 177 GLY A N 1
ATOM 1330 C CA . GLY A 1 177 ? 12.122 -8.863 -8.174 1.00 85.75 177 GLY A CA 1
ATOM 1331 C C . GLY A 1 177 ? 11.274 -8.090 -9.197 1.00 85.75 177 GLY A C 1
ATOM 1332 O O . GLY A 1 177 ? 10.184 -7.636 -8.861 1.00 85.75 177 GLY A O 1
ATOM 1333 N N . GLN A 1 178 ? 11.731 -7.980 -10.443 1.00 88.06 178 GLN A N 1
ATOM 1334 C CA . GLN A 1 178 ? 11.071 -7.284 -11.552 1.00 88.06 178 GLN A CA 1
ATOM 1335 C C . GLN A 1 178 ? 10.440 -8.256 -12.558 1.00 88.06 178 GLN A C 1
ATOM 1337 O O . GLN A 1 178 ? 10.292 -7.921 -13.729 1.00 88.06 178 GLN A O 1
ATOM 1342 N N . THR A 1 179 ? 10.132 -9.482 -1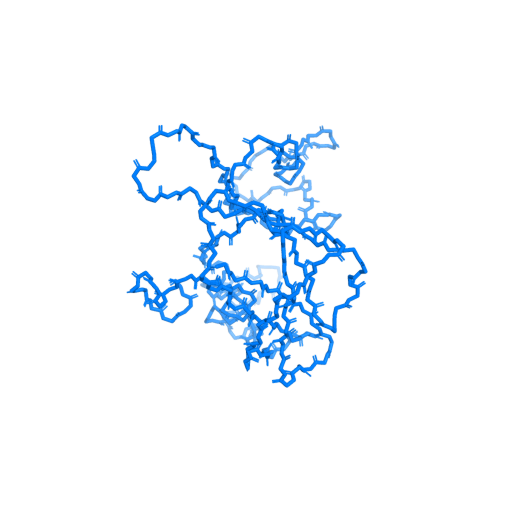2.136 1.00 89.25 179 THR A N 1
ATOM 1343 C CA . THR A 1 179 ? 9.468 -10.486 -12.976 1.00 89.25 179 THR A CA 1
ATOM 1344 C C . THR A 1 179 ? 8.269 -11.072 -12.256 1.00 89.25 179 THR A C 1
ATOM 1346 O O . THR A 1 179 ? 8.242 -11.108 -11.021 1.00 89.25 179 THR A O 1
ATOM 1349 N N . ASN A 1 180 ? 7.289 -11.559 -13.017 1.00 88.88 180 ASN A N 1
ATOM 1350 C CA . ASN A 1 180 ? 6.109 -12.241 -12.501 1.00 88.88 180 ASN A CA 1
ATOM 1351 C C . ASN A 1 180 ? 5.416 -11.457 -11.371 1.00 88.88 180 ASN A C 1
ATOM 1353 O O . ASN A 1 180 ? 5.082 -12.026 -10.329 1.00 88.88 180 ASN A O 1
ATOM 1357 N N . PHE A 1 181 ? 5.286 -10.134 -11.507 1.00 90.88 181 PHE A N 1
ATOM 1358 C CA . PHE A 1 181 ? 4.642 -9.291 -10.491 1.00 90.88 181 PHE A CA 1
ATOM 1359 C C . PHE A 1 181 ? 5.280 -9.378 -9.100 1.00 90.88 181 PHE A C 1
ATOM 1361 O O . PHE A 1 181 ? 4.633 -9.065 -8.104 1.00 90.88 181 PHE A O 1
ATOM 1368 N N . THR A 1 182 ? 6.536 -9.825 -8.990 1.00 90.38 182 THR A N 1
ATOM 1369 C CA . THR A 1 182 ? 7.180 -10.092 -7.696 1.00 90.38 182 THR A CA 1
ATOM 1370 C C . THR A 1 182 ? 7.263 -8.821 -6.859 1.00 90.38 182 THR A C 1
ATOM 1372 O O . THR A 1 182 ? 6.879 -8.839 -5.692 1.00 90.38 182 THR A O 1
ATOM 1375 N N . GLY A 1 183 ? 7.698 -7.702 -7.439 1.00 88.56 183 GLY A N 1
ATOM 1376 C CA . GLY A 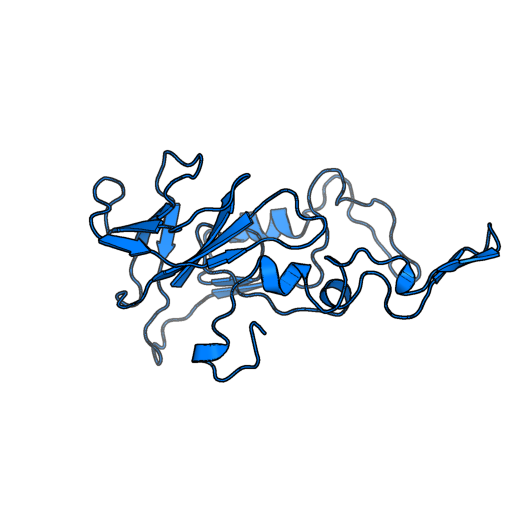1 183 ? 7.715 -6.408 -6.759 1.00 88.56 183 GLY A CA 1
ATOM 1377 C C . GLY A 1 183 ? 6.328 -6.017 -6.250 1.00 88.56 183 GLY A C 1
ATOM 1378 O O . GLY A 1 183 ? 6.161 -5.800 -5.050 1.00 88.56 183 GLY A O 1
ATOM 1379 N N . PHE A 1 184 ? 5.324 -6.024 -7.130 1.00 89.12 184 PHE A N 1
ATOM 1380 C CA . PHE A 1 184 ? 3.940 -5.683 -6.789 1.00 89.12 184 PHE A CA 1
ATOM 1381 C C . PHE A 1 184 ? 3.384 -6.558 -5.658 1.00 89.12 184 PHE A C 1
ATOM 1383 O O . PHE A 1 184 ? 2.986 -6.053 -4.606 1.00 89.12 184 PHE A O 1
ATOM 1390 N N . ARG A 1 185 ? 3.440 -7.883 -5.840 1.00 89.94 185 ARG A N 1
ATOM 1391 C CA . ARG A 1 185 ? 2.908 -8.862 -4.890 1.00 89.94 185 ARG A CA 1
ATOM 1392 C C . ARG A 1 185 ? 3.619 -8.838 -3.551 1.00 89.94 185 ARG A C 1
ATOM 1394 O O . ARG A 1 185 ? 3.036 -9.330 -2.596 1.00 89.94 185 ARG A O 1
ATOM 1401 N N . ASN A 1 186 ? 4.838 -8.313 -3.450 1.00 89.12 186 ASN A N 1
ATOM 1402 C CA . ASN A 1 186 ? 5.529 -8.220 -2.167 1.00 89.12 186 ASN A CA 1
ATOM 1403 C C . ASN A 1 186 ? 5.221 -6.931 -1.401 1.00 89.12 186 ASN A C 1
ATOM 1405 O O . ASN A 1 186 ? 5.232 -6.982 -0.178 1.00 89.12 186 ASN A O 1
ATOM 1409 N N . HIS A 1 187 ? 4.905 -5.829 -2.086 1.00 88.19 187 HIS A N 1
ATOM 1410 C CA . HIS A 1 187 ? 4.816 -4.500 -1.465 1.00 88.19 187 HIS A CA 1
ATOM 1411 C C . HIS A 1 187 ? 3.393 -3.965 -1.284 1.00 88.19 187 HIS A C 1
ATOM 1413 O O . HIS A 1 187 ? 3.175 -3.103 -0.436 1.00 88.19 187 HIS A O 1
ATOM 1419 N N . PHE A 1 188 ? 2.429 -4.444 -2.070 1.00 89.88 188 PHE A N 1
ATOM 1420 C CA . PHE A 1 188 ? 1.041 -3.988 -1.992 1.00 89.88 188 PHE A CA 1
ATOM 1421 C C . PHE A 1 188 ? 0.130 -5.106 -1.508 1.00 89.88 188 PHE A C 1
ATOM 1423 O O . PHE A 1 188 ? 0.367 -6.273 -1.809 1.00 89.88 188 PHE A O 1
ATOM 1430 N N . ARG A 1 189 ? -0.929 -4.762 -0.770 1.00 90.62 189 ARG A N 1
ATOM 1431 C CA . ARG A 1 189 ? -1.923 -5.727 -0.281 1.00 90.62 189 ARG A CA 1
ATOM 1432 C C . ARG A 1 189 ? -3.310 -5.343 -0.735 1.00 90.62 189 ARG A C 1
ATOM 1434 O O . ARG A 1 189 ? -3.910 -4.427 -0.178 1.00 90.62 189 ARG A O 1
ATOM 1441 N N . MET A 1 190 ? -3.816 -6.081 -1.713 1.00 90.19 190 MET A N 1
ATOM 1442 C CA . MET A 1 190 ? -5.199 -5.970 -2.153 1.00 90.19 190 MET A CA 1
ATOM 1443 C C . MET A 1 190 ? -6.064 -7.006 -1.424 1.00 90.19 190 MET A C 1
ATOM 1445 O O . MET A 1 190 ? -5.570 -8.075 -1.056 1.00 90.19 190 MET A O 1
ATOM 1449 N N . PRO A 1 191 ? -7.357 -6.724 -1.185 1.00 90.44 191 PRO A N 1
ATOM 1450 C CA . PRO A 1 191 ? -8.267 -7.623 -0.478 1.00 90.44 191 PRO A CA 1
ATOM 1451 C C . PRO A 1 191 ? -8.751 -8.780 -1.372 1.00 90.44 191 PRO A C 1
ATOM 1453 O O . PRO A 1 191 ? -9.944 -9.066 -1.426 1.00 90.44 191 PRO A O 1
ATOM 1456 N N . SER A 1 192 ? -7.827 -9.430 -2.085 1.00 89.81 192 SER A N 1
ATOM 1457 C CA . SER A 1 192 ? -8.112 -10.448 -3.102 1.00 89.81 192 SER A CA 1
ATOM 1458 C C . SER A 1 192 ? -8.877 -11.640 -2.520 1.00 89.81 192 SER A C 1
ATOM 1460 O O . SER A 1 192 ? -9.942 -12.005 -3.007 1.00 89.81 192 SER A O 1
ATOM 1462 N N . ALA A 1 193 ? -8.432 -12.185 -1.382 1.00 87.94 193 ALA A N 1
ATOM 1463 C CA . ALA A 1 193 ? -9.135 -13.284 -0.716 1.00 87.94 193 ALA A CA 1
ATOM 1464 C C . ALA A 1 193 ? -10.569 -12.909 -0.292 1.00 87.94 193 ALA A C 1
ATOM 1466 O O . ALA A 1 193 ? -11.473 -13.739 -0.341 1.00 87.94 193 ALA A O 1
ATOM 1467 N N . GLN A 1 194 ? -10.788 -11.657 0.118 1.00 90.00 194 GLN A N 1
ATOM 1468 C CA . GLN A 1 194 ? -12.093 -11.147 0.538 1.00 90.00 194 GLN A CA 1
ATOM 1469 C C . GLN A 1 194 ? -13.015 -10.850 -0.651 1.00 90.00 194 GLN A C 1
ATOM 1471 O O . GLN A 1 194 ? -14.232 -10.932 -0.497 1.00 90.00 194 GLN A O 1
ATOM 1476 N N . SER A 1 195 ? -12.460 -10.504 -1.817 1.00 89.81 195 SER A N 1
ATOM 1477 C CA . SER A 1 195 ? -13.211 -10.259 -3.054 1.00 89.81 195 SER A CA 1
ATOM 1478 C C . SER A 1 195 ? -13.371 -11.501 -3.938 1.00 89.81 195 SER A C 1
ATOM 1480 O O . SER A 1 195 ? -14.060 -11.427 -4.953 1.00 89.81 195 SER A O 1
ATOM 1482 N N . GLY A 1 196 ? -12.766 -12.636 -3.570 1.00 91.19 196 GLY A N 1
ATOM 1483 C CA . GLY A 1 196 ? -12.743 -13.846 -4.399 1.00 91.19 196 GLY A CA 1
ATOM 1484 C C . GLY A 1 196 ? -11.778 -13.763 -5.589 1.00 91.19 196 GLY A C 1
ATOM 1485 O O . GLY A 1 196 ? -11.960 -14.476 -6.573 1.00 91.19 196 GLY A O 1
ATOM 1486 N N . GLY A 1 197 ? -10.784 -12.877 -5.514 1.00 87.38 197 GLY A N 1
ATOM 1487 C CA . GLY A 1 197 ? -9.697 -12.755 -6.479 1.00 87.38 197 GLY A CA 1
ATOM 1488 C C . GLY A 1 197 ? -8.655 -13.876 -6.377 1.00 87.38 197 GLY A C 1
ATOM 1489 O O . GLY A 1 197 ? -8.781 -14.826 -5.599 1.00 87.38 197 GLY A O 1
ATOM 1490 N N . VAL A 1 198 ? -7.619 -13.767 -7.211 1.00 83.44 198 VAL A N 1
ATOM 1491 C CA . VAL A 1 198 ? -6.538 -14.753 -7.324 1.00 83.44 198 VAL A CA 1
ATOM 1492 C C . VAL A 1 198 ? -5.268 -14.191 -6.692 1.00 83.44 198 VAL A C 1
ATOM 1494 O O . VAL A 1 198 ? -4.800 -13.121 -7.063 1.00 83.44 198 VAL A O 1
ATOM 1497 N N . GLU A 1 199 ? -4.675 -14.949 -5.770 1.00 83.81 199 GLU A N 1
ATOM 1498 C CA . GLU A 1 199 ? -3.461 -14.563 -5.041 1.00 83.81 199 GLU A CA 1
ATOM 1499 C C . GLU A 1 199 ? -3.559 -13.173 -4.376 1.00 83.81 199 GLU A C 1
ATOM 1501 O O . GLU A 1 199 ? -4.362 -12.974 -3.470 1.00 83.81 199 GLU A O 1
ATOM 1506 N N . ASN A 1 200 ? -2.694 -12.236 -4.768 1.00 81.25 200 ASN A N 1
ATOM 1507 C CA . ASN A 1 200 ? -2.662 -10.856 -4.295 1.00 81.25 200 ASN A CA 1
ATOM 1508 C C . ASN A 1 200 ? -2.836 -9.914 -5.496 1.00 81.25 200 ASN A C 1
ATOM 1510 O O . ASN A 1 200 ? -2.014 -9.022 -5.715 1.00 81.25 200 ASN A O 1
ATOM 1514 N N . PHE A 1 201 ? -3.877 -10.189 -6.286 1.00 70.88 201 PHE A N 1
ATOM 1515 C CA . PHE A 1 201 ? -4.343 -9.409 -7.433 1.00 70.88 201 PHE A CA 1
ATOM 1516 C C . PHE A 1 201 ? -5.819 -9.037 -7.288 1.00 70.88 201 PHE A C 1
ATOM 1518 O O . PHE A 1 201 ? -6.579 -9.830 -6.679 1.00 70.88 201 PHE A O 1
#

Radius of gyration: 19.69 Å; chains: 1; bounding box: 52×40×56 Å

Organism: Neosartorya fischeri (strain ATCC 1020 / DSM 3700 / CBS 544.65 / FGSC A1164 / JCM 1740 / NRRL 181 / WB 181) (NCBI:txid331117)

pLDDT: mean 85.52, std 11.18, range [42.56, 98.25]

Secondary structure (DSSP, 8-state):
-EEEEEESS--SS-EEEEESBTTB--EEEE-S-EE--TT-SSEEEEEE--SPPTT-EEEEEETTSS--S-EEEEPPPPTT--S---EEE--S----STTT--SSPPTT---PPPTTSPPHHHHHHHHGGG-SEEESS-TTTS-B-----HHHH-S-SS-EEETTTTEEE-GGGS-GGGSTTHHHHHH----HHHHT-STT-

Sequence (201 aa):
MTVSWNTYSQLPHPTVCFGRSPKHLSRCVSSNVSITCPTSTTYSNDVSIAGLEADTLYYYLPQHSNATTPYTFKTSRQAGDQTPYTVAVAIDMGLMGAMGLTTSVGKGAHNPLGPNDNNTIQSLLAQEVNTDFLWHLITAHKPYMVGPGNHESNCDNGGTTDSVHTITYNVGICMPGQTNFTGFRNHFRMPSAQSGGVENF